Protein AF-A0A4Y9F7P8-F1 (afdb_monomer_lite)

Organism: NCBI:txid85336

Structure (mmCIF, N/CA/C/O backbone):
data_AF-A0A4Y9F7P8-F1
#
_entry.id   AF-A0A4Y9F7P8-F1
#
loop_
_atom_site.group_PDB
_atom_site.id
_atom_site.type_symbol
_atom_site.label_atom_id
_atom_site.label_alt_id
_atom_site.label_comp_id
_atom_site.label_asym_id
_atom_site.label_entity_id
_atom_site.label_seq_id
_atom_site.pdbx_PDB_ins_code
_atom_site.Cartn_x
_atom_site.Cartn_y
_atom_site.Cartn_z
_atom_site.occupancy
_atom_site.B_iso_or_equiv
_atom_site.auth_seq_id
_atom_site.auth_comp_id
_atom_site.auth_asym_id
_atom_site.auth_atom_id
_atom_site.pdbx_PDB_model_num
ATOM 1 N N . MET A 1 1 ? 28.226 22.711 -30.109 1.00 50.91 1 MET A N 1
ATOM 2 C CA . MET A 1 1 ? 28.478 21.520 -29.258 1.00 50.91 1 MET A CA 1
ATOM 3 C C . MET A 1 1 ? 27.841 21.643 -27.874 1.00 50.91 1 MET A C 1
ATOM 5 O O . MET A 1 1 ? 27.163 20.710 -27.476 1.00 50.91 1 MET A O 1
ATOM 9 N N . VAL A 1 2 ? 27.971 22.780 -27.175 1.00 50.00 2 VAL A N 1
ATOM 10 C CA . VAL A 1 2 ? 27.348 23.007 -25.847 1.00 50.00 2 VAL A CA 1
ATOM 11 C C . VAL A 1 2 ? 25.811 22.932 -25.875 1.00 50.00 2 VAL A C 1
ATOM 13 O O . VAL A 1 2 ? 25.211 22.371 -24.970 1.00 50.00 2 VAL A O 1
ATOM 16 N N . GLU A 1 3 ? 25.177 23.415 -26.944 1.00 59.25 3 GLU A N 1
ATOM 17 C CA . GLU A 1 3 ? 23.711 23.445 -27.095 1.00 59.25 3 GLU A CA 1
ATOM 18 C C . GLU A 1 3 ? 23.083 22.045 -27.253 1.00 59.25 3 GLU A C 1
ATOM 20 O O . GLU A 1 3 ? 22.040 21.756 -26.675 1.00 59.25 3 GLU A O 1
ATOM 25 N N . VAL A 1 4 ? 23.774 21.143 -27.961 1.00 56.34 4 VAL A N 1
ATOM 26 C CA . VAL A 1 4 ? 23.372 19.733 -28.130 1.00 56.34 4 VAL A CA 1
ATOM 27 C C . VAL A 1 4 ? 23.594 18.940 -26.840 1.00 56.34 4 VAL A C 1
ATOM 29 O O . VAL A 1 4 ? 22.798 18.076 -26.492 1.00 56.34 4 VAL A O 1
ATOM 32 N N . ALA A 1 5 ? 24.657 19.250 -26.092 1.00 55.81 5 ALA A N 1
ATOM 33 C CA . ALA A 1 5 ? 24.854 18.668 -24.769 1.00 55.81 5 ALA A CA 1
ATOM 34 C C . ALA A 1 5 ? 23.748 19.130 -23.804 1.00 55.81 5 ALA A C 1
ATOM 36 O O . ALA A 1 5 ? 23.150 18.305 -23.121 1.00 55.81 5 ALA A O 1
ATOM 37 N N . LEU A 1 6 ? 23.401 20.422 -23.792 1.00 60.22 6 LEU A N 1
ATOM 38 C CA . LEU A 1 6 ? 22.315 20.918 -22.946 1.00 60.22 6 LEU A CA 1
ATOM 39 C C . LEU A 1 6 ? 20.965 20.284 -23.307 1.00 60.22 6 LEU A C 1
ATOM 41 O O . LEU A 1 6 ? 20.239 19.898 -22.402 1.00 60.22 6 LEU A O 1
ATOM 45 N N . SER A 1 7 ? 20.630 20.114 -24.588 1.00 56.91 7 SER A N 1
ATOM 46 C CA . SER A 1 7 ? 19.336 19.536 -24.984 1.00 56.91 7 SER A CA 1
ATOM 47 C C . SER A 1 7 ? 19.180 18.054 -24.624 1.00 56.91 7 SER A C 1
ATOM 49 O O . SER A 1 7 ? 18.067 17.612 -24.347 1.00 56.91 7 SER A O 1
ATOM 51 N N . VAL A 1 8 ? 20.280 17.295 -24.569 1.00 63.22 8 VAL A N 1
ATOM 52 C CA . VAL A 1 8 ? 20.277 15.876 -24.170 1.00 63.22 8 VAL A CA 1
ATOM 53 C C . VAL A 1 8 ? 20.325 15.710 -22.649 1.00 63.22 8 VAL A C 1
ATOM 55 O O . VAL A 1 8 ? 19.648 14.841 -22.101 1.00 63.22 8 VAL A O 1
ATOM 58 N N . PHE A 1 9 ? 21.100 16.544 -21.949 1.00 61.25 9 PHE A N 1
ATOM 59 C CA . PHE A 1 9 ? 21.295 16.411 -20.503 1.00 61.25 9 PHE A CA 1
ATOM 60 C C . PHE A 1 9 ? 20.252 17.155 -19.666 1.00 61.25 9 PHE A C 1
ATOM 62 O O . PHE A 1 9 ? 19.985 16.728 -18.547 1.00 61.25 9 PHE A O 1
ATOM 69 N N . LEU A 1 10 ? 19.624 18.219 -20.176 1.00 68.06 10 LEU A N 1
ATOM 70 C CA . LEU A 1 10 ? 18.607 18.983 -19.443 1.00 68.06 10 LEU A CA 1
ATOM 71 C C . LEU A 1 10 ? 17.374 18.137 -19.063 1.00 68.06 10 LEU A C 1
ATOM 73 O O . LEU A 1 10 ? 16.968 18.209 -17.904 1.00 68.06 10 LEU A O 1
ATOM 77 N N . PRO A 1 11 ? 16.809 17.282 -19.940 1.00 57.91 11 PRO A N 1
ATOM 78 C CA . PRO A 1 11 ? 15.710 16.394 -19.560 1.00 57.91 11 PRO A CA 1
ATOM 79 C C . PRO A 1 11 ? 16.123 15.372 -18.493 1.00 57.91 11 PRO A C 1
ATOM 81 O O . PRO A 1 11 ? 15.362 15.113 -17.565 1.00 57.91 11 PRO A O 1
ATOM 84 N N . LEU A 1 12 ? 17.343 14.829 -18.591 1.00 66.94 12 LEU A N 1
ATOM 85 C CA . LEU A 1 12 ? 17.893 13.877 -17.619 1.00 66.94 12 LEU A CA 1
ATOM 86 C C . LEU A 1 12 ? 18.160 14.535 -16.260 1.00 66.94 12 LEU A C 1
ATOM 88 O O . LEU A 1 12 ? 17.865 13.942 -15.227 1.00 66.94 12 LEU A O 1
ATOM 92 N N . LEU A 1 13 ? 18.669 15.769 -16.254 1.00 71.06 13 LEU A N 1
ATOM 93 C CA . LEU A 1 13 ? 18.889 16.562 -15.045 1.00 71.06 13 LEU A CA 1
ATOM 94 C C . LEU A 1 13 ? 17.568 16.943 -14.378 1.00 71.06 13 LEU A C 1
ATOM 96 O O . LEU A 1 13 ? 17.449 16.777 -13.170 1.00 71.06 13 LEU A O 1
ATOM 100 N N . LEU A 1 14 ? 16.568 17.383 -15.147 1.00 64.19 14 LEU A N 1
ATOM 101 C CA . LEU A 1 14 ? 15.233 17.699 -14.628 1.00 64.19 14 LEU A CA 1
ATOM 102 C C . LEU A 1 14 ? 14.527 16.455 -14.075 1.00 64.19 14 LEU A C 1
ATOM 104 O O . LEU A 1 14 ? 13.910 16.523 -13.015 1.00 64.19 14 LEU A O 1
ATOM 108 N N . PHE A 1 15 ? 14.662 15.307 -14.743 1.00 71.50 15 PHE A N 1
ATOM 109 C CA . PHE A 1 15 ? 14.155 14.027 -14.245 1.00 71.50 15 PHE A CA 1
ATOM 110 C C . PHE A 1 15 ? 14.856 13.601 -12.944 1.00 71.50 15 PHE A C 1
ATOM 112 O O . PHE A 1 15 ? 14.194 13.231 -11.975 1.00 71.50 15 PHE A O 1
ATOM 119 N N . TRP A 1 16 ? 16.186 13.715 -12.887 1.00 65.75 16 TRP A N 1
ATOM 120 C CA . TRP A 1 16 ? 16.988 13.404 -11.700 1.00 65.75 16 TRP A CA 1
ATOM 121 C C . TRP A 1 16 ? 16.668 14.321 -10.509 1.00 65.75 16 TRP A C 1
ATOM 123 O O . TRP A 1 16 ? 16.637 13.877 -9.358 1.00 65.75 16 TRP A O 1
ATOM 133 N N . GLU A 1 17 ? 16.405 15.603 -10.763 1.00 71.31 17 GLU A N 1
ATOM 134 C CA . GLU A 1 17 ? 16.020 16.569 -9.731 1.00 71.31 17 GLU A CA 1
ATOM 135 C C . GLU A 1 17 ? 14.592 16.313 -9.230 1.00 71.31 17 GLU A C 1
ATOM 137 O O . GLU A 1 17 ? 14.369 16.240 -8.019 1.00 71.31 17 GLU A O 1
ATOM 142 N N . ALA A 1 18 ? 13.651 16.040 -10.141 1.00 64.88 18 ALA A N 1
ATOM 143 C CA . ALA A 1 18 ? 12.280 15.663 -9.807 1.00 64.88 18 ALA A CA 1
ATOM 144 C C . ALA A 1 18 ? 12.222 14.377 -8.963 1.00 64.88 18 ALA A C 1
ATOM 146 O O . ALA A 1 18 ? 11.499 14.313 -7.964 1.00 64.88 18 ALA A O 1
ATOM 147 N N . GLN A 1 19 ? 13.035 13.371 -9.305 1.00 66.69 19 GLN A N 1
ATOM 148 C CA . GLN A 1 19 ? 13.131 12.130 -8.539 1.00 66.69 19 GLN A CA 1
ATOM 149 C C . GLN A 1 19 ? 13.731 12.372 -7.145 1.00 66.69 19 GLN A C 1
ATOM 151 O O . GLN A 1 19 ? 13.227 11.839 -6.158 1.00 66.69 19 GLN A O 1
ATOM 156 N N . ASN A 1 20 ? 14.753 13.225 -7.020 1.00 64.44 20 ASN A N 1
ATOM 157 C CA . ASN A 1 20 ? 15.342 13.567 -5.723 1.00 64.44 20 ASN A CA 1
ATOM 158 C C . ASN A 1 20 ? 14.390 14.357 -4.815 1.00 64.44 20 ASN A C 1
ATOM 160 O O . ASN A 1 20 ? 14.359 14.104 -3.609 1.00 64.44 20 ASN A O 1
ATOM 164 N N . ILE A 1 21 ? 13.603 15.286 -5.363 1.00 67.19 21 ILE A N 1
ATOM 165 C CA . ILE A 1 21 ? 12.596 16.046 -4.607 1.00 67.19 21 ILE A CA 1
ATOM 166 C C . ILE A 1 21 ? 11.471 15.116 -4.135 1.00 67.19 21 ILE A C 1
ATOM 168 O O . ILE A 1 21 ? 11.095 15.164 -2.963 1.00 67.19 21 ILE A O 1
ATOM 172 N N . SER A 1 22 ? 11.000 14.208 -4.996 1.00 62.53 22 SER A N 1
ATOM 173 C CA . SER A 1 22 ? 10.002 13.192 -4.638 1.00 62.53 22 SER A CA 1
ATOM 174 C C . SER A 1 22 ? 10.517 12.241 -3.548 1.00 62.53 22 SER A C 1
ATOM 176 O O . SER A 1 22 ? 9.868 12.067 -2.518 1.00 62.53 22 SER A O 1
ATOM 178 N N . LEU A 1 23 ? 11.737 11.712 -3.692 1.00 52.25 23 LEU A N 1
ATOM 179 C CA . LEU A 1 23 ? 12.356 10.827 -2.698 1.00 52.25 23 LEU A CA 1
ATOM 180 C C . LEU A 1 23 ? 12.596 11.529 -1.355 1.00 52.25 23 LEU A C 1
ATOM 182 O O . LEU A 1 23 ? 12.423 10.915 -0.302 1.00 52.25 23 LEU A O 1
ATOM 186 N N . ARG A 1 24 ? 12.978 12.813 -1.361 1.00 56.50 24 ARG A N 1
ATOM 187 C CA . ARG A 1 24 ? 13.112 13.620 -0.137 1.00 56.50 24 ARG A CA 1
ATOM 188 C C . ARG A 1 24 ? 11.756 13.883 0.514 1.00 56.50 24 ARG A C 1
ATOM 190 O O . ARG A 1 24 ? 11.653 13.739 1.728 1.00 56.50 24 ARG A O 1
ATOM 197 N N . GLY A 1 25 ? 10.722 14.184 -0.273 1.00 56.69 25 GLY A N 1
ATOM 198 C CA . GLY A 1 25 ? 9.349 14.356 0.210 1.00 56.69 25 GLY A CA 1
ATOM 199 C C . GLY A 1 25 ? 8.785 13.083 0.846 1.00 56.69 25 GLY A C 1
ATOM 200 O O . GLY A 1 25 ? 8.232 13.138 1.943 1.00 56.69 25 GLY A O 1
ATOM 201 N N . ILE A 1 26 ? 9.015 11.924 0.222 1.00 55.69 26 ILE A N 1
ATOM 202 C CA . ILE A 1 26 ? 8.622 10.610 0.753 1.00 55.69 26 ILE A CA 1
ATOM 203 C C . ILE A 1 26 ? 9.386 10.296 2.049 1.00 55.69 26 ILE A C 1
ATOM 205 O O . ILE A 1 26 ? 8.772 9.916 3.045 1.00 55.69 26 ILE A O 1
ATOM 209 N N . LYS A 1 27 ? 10.706 10.530 2.094 1.00 55.69 27 LYS A N 1
ATOM 210 C CA . LYS A 1 27 ? 11.521 10.317 3.307 1.00 55.69 27 LYS A CA 1
ATOM 211 C C . LYS A 1 27 ? 11.129 11.250 4.457 1.00 55.69 27 LYS A C 1
ATOM 213 O O . LYS A 1 27 ? 11.149 10.839 5.615 1.00 55.69 27 LYS A O 1
ATOM 218 N N . GLN A 1 28 ? 10.764 12.497 4.162 1.00 51.88 28 GLN A N 1
ATOM 219 C CA . GLN A 1 28 ? 10.287 13.458 5.160 1.00 51.88 28 GLN A CA 1
ATOM 220 C C . GLN A 1 28 ? 8.904 13.066 5.698 1.00 51.88 28 GLN A C 1
ATOM 222 O O . GLN A 1 28 ? 8.678 13.129 6.906 1.00 51.88 28 GLN A O 1
ATOM 227 N N . ALA A 1 29 ? 8.011 12.594 4.822 1.00 48.75 29 ALA A N 1
ATOM 228 C CA . ALA A 1 29 ? 6.704 12.065 5.203 1.00 48.75 29 ALA A CA 1
ATOM 229 C C . ALA A 1 29 ? 6.816 10.801 6.077 1.00 48.75 29 ALA A C 1
ATOM 231 O O . ALA A 1 29 ? 6.029 10.629 7.003 1.00 48.75 29 ALA A O 1
ATOM 232 N N . GLN A 1 30 ? 7.825 9.956 5.840 1.00 54.03 30 GLN A N 1
ATOM 233 C CA . GLN A 1 30 ? 8.117 8.781 6.671 1.00 54.03 30 GLN A CA 1
ATOM 234 C C . GLN A 1 30 ? 8.730 9.144 8.038 1.00 54.03 30 GLN A C 1
ATOM 236 O O . GLN A 1 30 ? 8.472 8.460 9.022 1.00 54.03 30 GLN A O 1
ATOM 241 N N . ARG A 1 31 ? 9.510 10.232 8.133 1.00 49.62 31 ARG A N 1
ATOM 242 C CA . ARG A 1 31 ? 10.220 10.639 9.365 1.00 49.62 31 ARG A CA 1
ATOM 243 C C . ARG A 1 31 ? 9.411 11.496 10.340 1.00 49.62 31 ARG A C 1
ATOM 245 O O . ARG A 1 31 ? 9.881 11.729 11.450 1.00 49.62 31 ARG A O 1
ATOM 252 N N . CYS A 1 32 ? 8.221 11.976 9.975 1.00 42.41 32 CYS A N 1
ATOM 253 C CA . CYS A 1 32 ? 7.408 12.835 10.849 1.00 42.41 32 CYS A CA 1
ATOM 254 C C . CYS A 1 32 ? 6.002 12.269 11.130 1.00 42.41 32 CYS A C 1
ATOM 256 O O . CYS A 1 32 ? 5.012 12.751 10.578 1.00 42.41 32 CYS A O 1
ATOM 258 N N . PRO A 1 33 ? 5.870 11.320 12.078 1.00 49.31 33 PRO A N 1
ATOM 259 C CA . PRO A 1 33 ? 4.578 10.798 12.524 1.00 49.31 33 PRO A CA 1
ATOM 260 C C . PRO A 1 33 ? 3.717 11.786 13.332 1.00 49.31 33 PRO A C 1
ATOM 262 O O . PRO A 1 33 ? 2.564 11.481 13.608 1.00 49.31 33 PRO A O 1
ATOM 265 N N . ARG A 1 34 ? 4.230 12.945 13.768 1.00 46.78 34 ARG A N 1
ATOM 266 C CA . ARG A 1 34 ? 3.476 13.857 14.660 1.00 46.78 34 ARG A CA 1
ATOM 267 C C . ARG A 1 34 ? 2.539 14.835 13.948 1.00 46.78 34 ARG A C 1
ATOM 269 O O . ARG A 1 34 ? 1.737 15.469 14.620 1.00 46.78 34 ARG A O 1
ATOM 276 N N . VAL A 1 35 ? 2.626 14.965 12.622 1.00 46.69 35 VAL A N 1
ATOM 277 C CA . VAL A 1 35 ? 1.888 15.996 11.855 1.00 46.69 35 VAL A CA 1
ATOM 278 C C . VAL A 1 35 ? 0.934 15.402 10.807 1.00 46.69 35 VAL A C 1
ATOM 280 O O . VAL A 1 35 ? 0.251 16.131 10.098 1.00 46.69 35 VAL A O 1
ATOM 283 N N . SER A 1 36 ? 0.869 14.071 10.713 1.00 36.94 36 SER A N 1
ATOM 284 C CA . SER A 1 36 ? 0.009 13.330 9.784 1.00 36.94 36 SER A CA 1
ATOM 285 C C . SER A 1 36 ? -1.124 12.673 10.571 1.00 36.94 36 SER A C 1
ATOM 287 O O . SER A 1 36 ? -0.886 11.734 11.336 1.00 36.94 36 SER A O 1
ATOM 289 N N . THR A 1 37 ? -2.341 13.186 10.388 1.00 49.72 37 THR A N 1
ATOM 290 C CA . THR A 1 37 ? -3.591 12.579 10.858 1.00 49.72 37 THR A CA 1
ATOM 291 C C . THR A 1 37 ? -3.746 11.163 10.287 1.00 49.72 37 THR A C 1
ATOM 293 O O . THR A 1 37 ? -3.334 10.889 9.159 1.00 49.72 37 THR A O 1
ATOM 296 N N . THR A 1 38 ? -4.343 10.253 11.062 1.00 43.94 38 THR A N 1
ATOM 297 C CA . THR A 1 38 ? -4.473 8.801 10.805 1.00 43.94 38 THR A CA 1
ATOM 298 C C . THR A 1 38 ? -4.947 8.443 9.386 1.00 43.94 38 THR A C 1
ATOM 300 O O . THR A 1 38 ? -4.518 7.440 8.822 1.00 43.94 38 THR A O 1
ATOM 303 N N . GLN A 1 39 ? -5.756 9.302 8.758 1.00 43.75 39 GLN A N 1
ATOM 304 C CA . GLN A 1 39 ? -6.270 9.126 7.394 1.00 43.75 39 GLN A CA 1
ATOM 305 C C . GLN A 1 39 ? -5.224 9.339 6.278 1.00 43.75 39 GLN A C 1
ATOM 307 O O . GLN A 1 39 ? -5.330 8.721 5.220 1.00 43.75 39 GLN A O 1
ATOM 312 N N . SER A 1 40 ? -4.192 10.173 6.478 1.00 41.53 40 SER A N 1
ATOM 313 C CA . SER A 1 40 ? -3.259 10.541 5.393 1.00 41.53 40 SER A CA 1
ATOM 314 C C . SER A 1 40 ? -2.228 9.450 5.065 1.00 41.53 40 SER A C 1
ATOM 316 O O . SER A 1 40 ? -1.533 9.540 4.052 1.00 41.53 40 SER A O 1
ATOM 318 N N . ARG A 1 41 ? -2.104 8.424 5.916 1.00 51.00 41 ARG A N 1
ATOM 319 C CA . ARG A 1 41 ? -1.080 7.367 5.794 1.00 51.00 41 ARG A CA 1
ATOM 320 C C . ARG A 1 41 ? -1.531 6.198 4.941 1.00 51.00 41 ARG A C 1
ATOM 322 O O . ARG A 1 41 ? -0.729 5.650 4.192 1.00 51.00 41 ARG A O 1
ATOM 329 N N . VAL A 1 42 ? -2.815 5.869 5.030 1.00 51.38 42 VAL A N 1
ATOM 330 C CA . VAL A 1 42 ? -3.415 4.749 4.301 1.00 51.38 42 VAL A CA 1
ATOM 331 C C . VAL A 1 42 ? -3.600 5.101 2.820 1.00 51.38 42 VAL A C 1
ATOM 333 O O . VAL A 1 42 ? -3.405 4.250 1.961 1.00 51.38 42 VAL A O 1
ATOM 336 N N . LEU A 1 43 ? -3.857 6.374 2.492 1.00 49.97 43 LEU A N 1
ATOM 337 C CA . LEU A 1 43 ? -4.077 6.800 1.104 1.00 49.97 43 LEU A CA 1
ATOM 338 C C . LEU A 1 43 ? -2.800 7.123 0.308 1.00 49.97 43 LEU A C 1
ATOM 340 O O . LEU A 1 43 ? -2.814 7.040 -0.916 1.00 49.97 43 LEU A O 1
ATOM 344 N N . SER A 1 44 ? -1.693 7.503 0.954 1.00 51.09 44 SER A N 1
ATOM 345 C CA . SER A 1 44 ? -0.511 8.014 0.232 1.00 51.09 44 SER A CA 1
ATOM 346 C C . SER A 1 44 ? 0.241 6.924 -0.546 1.00 51.09 44 SER A C 1
ATOM 348 O O . SER A 1 44 ? 0.712 7.165 -1.658 1.00 51.09 44 SER A O 1
ATOM 350 N N . ARG A 1 45 ? 0.317 5.699 -0.004 1.00 52.34 45 ARG A N 1
ATOM 351 C CA . ARG A 1 45 ? 1.032 4.581 -0.648 1.00 52.34 45 ARG A CA 1
ATOM 352 C C . ARG A 1 45 ? 0.394 4.159 -1.989 1.00 52.34 45 ARG A C 1
ATOM 354 O O . ARG A 1 45 ? 1.124 4.133 -2.980 1.00 52.34 45 ARG A O 1
ATOM 361 N N . PRO A 1 46 ? -0.929 3.911 -2.082 1.00 56.91 46 PRO A N 1
ATOM 362 C CA . PRO A 1 46 ? -1.567 3.566 -3.357 1.00 56.91 46 PRO A CA 1
ATOM 363 C C . PRO A 1 46 ? -1.557 4.712 -4.379 1.00 56.91 46 PRO A C 1
ATOM 365 O O . PRO A 1 46 ? -1.393 4.474 -5.574 1.00 56.91 46 PRO A O 1
ATOM 368 N N . VAL A 1 47 ? -1.681 5.965 -3.924 1.00 62.88 47 VAL A N 1
ATOM 369 C CA . VAL A 1 47 ? -1.743 7.150 -4.799 1.00 62.88 47 VAL A CA 1
ATOM 370 C C . VAL A 1 47 ? -0.467 7.329 -5.623 1.00 62.88 47 VAL A C 1
ATOM 372 O O . VAL A 1 47 ? -0.551 7.619 -6.819 1.00 62.88 47 VAL A O 1
ATOM 375 N N . TRP A 1 48 ? 0.715 7.122 -5.035 1.00 57.00 48 TRP A N 1
ATOM 376 C CA . TRP A 1 48 ? 1.977 7.221 -5.778 1.00 57.00 48 TRP A CA 1
ATOM 377 C C . TRP A 1 48 ? 2.153 6.096 -6.804 1.00 57.00 48 TRP A C 1
ATOM 379 O O . TRP A 1 48 ? 2.614 6.361 -7.917 1.00 57.00 48 TRP A O 1
ATOM 389 N N . GLY A 1 49 ? 1.725 4.873 -6.470 1.00 56.00 49 GLY A N 1
ATOM 390 C CA . GLY A 1 49 ? 1.709 3.748 -7.410 1.00 56.00 49 GLY A CA 1
ATOM 391 C C . GLY A 1 49 ? 0.793 4.015 -8.606 1.00 56.00 49 GLY A C 1
ATOM 392 O O . GLY A 1 49 ? 1.217 3.889 -9.756 1.00 56.00 49 GLY A O 1
ATOM 393 N N . LEU A 1 50 ? -0.426 4.493 -8.342 1.00 67.19 50 LEU A N 1
ATOM 394 C CA . LEU A 1 50 ? -1.388 4.862 -9.380 1.00 67.19 50 LEU A CA 1
ATOM 395 C C . LEU A 1 50 ? -0.872 6.017 -10.250 1.00 67.19 50 LEU A C 1
ATOM 397 O O . LEU A 1 50 ? -0.999 5.978 -11.470 1.00 67.19 50 LEU A O 1
ATOM 401 N N . THR A 1 51 ? -0.232 7.016 -9.641 1.00 70.06 51 THR A N 1
ATOM 402 C CA . THR A 1 51 ? 0.341 8.165 -10.356 1.00 70.06 51 THR A CA 1
ATOM 403 C C . THR A 1 51 ? 1.437 7.727 -11.327 1.00 70.06 51 THR A C 1
ATOM 405 O O . THR A 1 51 ? 1.410 8.121 -12.492 1.00 70.06 51 THR A O 1
ATOM 408 N N . SER A 1 52 ? 2.373 6.875 -10.888 1.00 62.25 52 SER A N 1
ATOM 409 C CA . SER A 1 52 ? 3.435 6.354 -11.759 1.00 62.25 52 SER A CA 1
ATOM 410 C C . SER A 1 52 ? 2.876 5.489 -12.891 1.00 62.25 52 SER A C 1
ATOM 412 O O . SER A 1 52 ? 3.308 5.627 -14.036 1.00 62.25 52 SER A O 1
ATOM 414 N N . TYR A 1 53 ? 1.875 4.656 -12.596 1.00 65.81 53 TYR A N 1
ATOM 415 C CA . TYR A 1 53 ? 1.208 3.834 -13.601 1.00 65.81 53 TYR A CA 1
ATOM 416 C C . TYR A 1 53 ? 0.510 4.687 -14.666 1.00 65.81 53 TYR A C 1
ATOM 418 O O . TYR A 1 53 ? 0.723 4.480 -15.860 1.00 65.81 53 TYR A O 1
ATOM 426 N N . VAL A 1 54 ? -0.259 5.694 -14.242 1.00 73.31 54 VAL A N 1
ATOM 427 C CA . VAL A 1 54 ? -0.962 6.613 -15.145 1.00 73.31 54 VAL A CA 1
ATOM 428 C C . VAL A 1 54 ? 0.027 7.404 -15.995 1.00 73.31 54 VAL A C 1
ATOM 430 O O . VAL A 1 54 ? -0.146 7.461 -17.207 1.00 73.31 54 VAL A O 1
ATOM 433 N N . LEU A 1 55 ? 1.091 7.960 -15.406 1.00 69.44 55 LEU A N 1
ATOM 434 C CA . LEU A 1 55 ? 2.124 8.696 -16.145 1.00 69.44 55 LEU A CA 1
ATOM 435 C C . LEU A 1 55 ? 2.826 7.825 -17.191 1.00 69.44 55 LEU A C 1
ATOM 437 O O . LEU A 1 55 ? 3.004 8.262 -18.327 1.00 69.44 55 LEU A O 1
ATOM 441 N N . ASN A 1 56 ? 3.182 6.588 -16.840 1.00 64.38 56 ASN A N 1
ATOM 442 C CA . ASN A 1 56 ? 3.817 5.662 -17.775 1.00 64.38 56 ASN A CA 1
ATOM 443 C C . ASN A 1 56 ? 2.860 5.247 -18.897 1.00 64.38 56 ASN A C 1
ATOM 445 O O . ASN A 1 56 ? 3.241 5.287 -20.067 1.00 64.38 56 ASN A O 1
ATOM 449 N N . ALA A 1 57 ? 1.609 4.915 -18.570 1.00 67.31 57 ALA A N 1
ATOM 450 C CA . ALA A 1 57 ? 0.585 4.617 -19.567 1.00 67.31 57 ALA A CA 1
ATOM 451 C C . ALA A 1 57 ? 0.366 5.809 -20.510 1.00 67.31 57 ALA A C 1
ATOM 453 O O . ALA A 1 57 ? 0.271 5.630 -21.723 1.00 67.31 57 ALA A O 1
ATOM 454 N N . PHE A 1 58 ? 0.368 7.029 -19.972 1.00 83.12 58 PHE A N 1
ATOM 455 C CA . PHE A 1 58 ? 0.229 8.252 -20.752 1.00 83.12 58 PHE A CA 1
ATOM 456 C C . PHE A 1 58 ? 1.442 8.504 -21.655 1.00 83.12 58 PHE A C 1
ATOM 458 O O . PHE A 1 58 ? 1.265 8.888 -22.806 1.00 83.12 58 PHE A O 1
ATOM 465 N N . LEU A 1 59 ? 2.666 8.234 -21.191 1.00 76.88 59 LEU A N 1
ATOM 466 C CA . LEU A 1 59 ? 3.880 8.350 -22.005 1.00 76.88 59 LEU A CA 1
ATOM 467 C C . LEU A 1 59 ? 3.864 7.366 -23.180 1.00 76.88 59 LEU A C 1
ATOM 469 O O . LEU A 1 59 ? 4.119 7.764 -24.317 1.00 76.88 59 LEU A O 1
ATOM 473 N N . PHE A 1 60 ? 3.503 6.105 -22.932 1.00 75.75 60 PHE A N 1
ATOM 474 C CA . PHE A 1 60 ? 3.349 5.106 -23.993 1.00 75.75 60 PHE A CA 1
ATOM 475 C C . PHE A 1 60 ? 2.226 5.466 -24.968 1.00 75.75 60 PHE A C 1
ATOM 477 O O . PHE A 1 60 ? 2.409 5.334 -26.178 1.00 75.75 60 PHE A O 1
ATOM 484 N N . LEU A 1 61 ? 1.096 5.966 -24.463 1.00 83.62 61 LEU A N 1
ATOM 485 C CA . LEU A 1 61 ? -0.016 6.430 -25.287 1.00 83.62 61 LEU A CA 1
ATOM 486 C C . LEU A 1 61 ? 0.408 7.611 -26.170 1.00 83.62 61 LEU A C 1
ATOM 488 O O . LEU A 1 61 ? 0.175 7.582 -27.373 1.00 83.62 61 LEU A O 1
ATOM 492 N N . LEU A 1 62 ? 1.067 8.625 -25.600 1.00 81.69 62 LEU A N 1
ATOM 493 C CA . LEU A 1 62 ? 1.528 9.808 -26.328 1.00 81.69 62 LEU A CA 1
ATOM 494 C C . LEU A 1 62 ? 2.533 9.436 -27.420 1.00 81.69 62 LEU A C 1
ATOM 496 O O . LEU A 1 62 ? 2.349 9.833 -28.568 1.00 81.69 62 LEU A O 1
ATOM 500 N N . VAL A 1 63 ? 3.554 8.634 -27.100 1.00 78.50 63 VAL A N 1
ATOM 501 C CA . VAL A 1 63 ? 4.546 8.170 -28.086 1.00 78.50 63 VAL A CA 1
ATOM 502 C C . VAL A 1 63 ? 3.879 7.313 -29.162 1.00 78.50 63 VAL A C 1
ATOM 504 O O . VAL A 1 63 ? 4.105 7.527 -30.354 1.00 78.50 63 VAL A O 1
ATOM 507 N N . GLY A 1 64 ? 3.016 6.381 -28.757 1.00 77.81 64 GLY A N 1
ATOM 508 C CA . GLY A 1 64 ? 2.299 5.491 -29.665 1.00 77.81 64 GLY A CA 1
ATOM 509 C C . GLY A 1 64 ? 1.332 6.219 -30.598 1.00 77.81 64 GLY A C 1
ATOM 510 O O . GLY A 1 64 ? 1.156 5.793 -31.734 1.00 77.81 64 GLY A O 1
ATOM 511 N N . LEU A 1 65 ? 0.739 7.331 -30.159 1.00 84.12 65 LEU A N 1
ATOM 512 C CA . LEU A 1 65 ? -0.216 8.112 -30.947 1.00 84.12 65 LEU A CA 1
ATOM 513 C C . LEU A 1 65 ? 0.480 9.126 -31.870 1.00 84.12 65 LEU A C 1
ATOM 515 O O . LEU A 1 65 ? -0.009 9.384 -32.971 1.00 84.12 65 LEU A O 1
ATOM 519 N N . HIS A 1 66 ? 1.652 9.638 -31.477 1.00 83.56 66 HIS A N 1
ATOM 520 C CA . HIS A 1 66 ? 2.475 10.514 -32.319 1.00 83.56 66 HIS A CA 1
ATOM 521 C C . HIS A 1 66 ? 3.211 9.754 -33.429 1.00 83.56 66 HIS A C 1
ATOM 523 O O . HIS A 1 66 ? 3.408 10.283 -34.526 1.00 83.56 66 HIS A O 1
ATOM 529 N N . LEU A 1 67 ? 3.578 8.495 -33.183 1.00 78.31 67 LEU A N 1
ATOM 530 C CA . LEU A 1 67 ? 4.347 7.686 -34.127 1.00 78.31 67 LEU A CA 1
ATOM 531 C C . LEU A 1 67 ? 3.645 7.524 -35.496 1.00 78.31 67 LEU A C 1
ATOM 533 O O . LEU A 1 67 ? 4.279 7.809 -36.513 1.00 78.31 67 LEU A O 1
ATOM 537 N N . PRO A 1 68 ? 2.337 7.211 -35.588 1.00 74.25 68 PRO A N 1
ATOM 538 C CA . PRO A 1 68 ? 1.610 7.200 -36.854 1.00 74.25 68 PRO A CA 1
ATOM 539 C C . PRO A 1 68 ? 1.543 8.562 -37.545 1.00 74.25 68 PRO A C 1
ATOM 541 O O . PRO A 1 68 ? 1.573 8.604 -38.770 1.00 74.25 68 PRO A O 1
ATOM 544 N N . THR A 1 69 ? 1.443 9.677 -36.812 1.00 77.81 69 THR A N 1
ATOM 545 C CA . THR A 1 69 ? 1.417 11.017 -37.426 1.00 77.81 69 THR A CA 1
ATOM 546 C C . THR A 1 69 ? 2.775 11.414 -37.987 1.00 77.81 69 THR A C 1
ATOM 548 O O . THR A 1 69 ? 2.835 11.957 -39.086 1.00 77.81 69 THR A O 1
ATOM 551 N N . THR A 1 70 ? 3.864 11.064 -37.299 1.00 75.75 70 THR A N 1
ATOM 552 C CA . THR A 1 70 ? 5.222 11.230 -37.822 1.00 75.75 70 THR A CA 1
ATOM 553 C C . THR A 1 70 ? 5.424 10.358 -39.058 1.00 75.75 70 THR A C 1
ATOM 555 O O . THR A 1 70 ? 5.903 10.848 -40.072 1.00 75.75 70 THR A O 1
ATOM 558 N N . VAL A 1 71 ? 4.981 9.098 -39.024 1.00 72.75 71 VAL A N 1
ATOM 559 C CA . VAL A 1 71 ? 5.098 8.169 -40.160 1.00 72.75 71 VAL A CA 1
ATOM 560 C C . VAL A 1 71 ? 4.241 8.595 -41.357 1.00 72.75 71 VAL A C 1
ATOM 562 O O . VAL A 1 71 ? 4.701 8.496 -42.487 1.00 72.75 71 VAL A O 1
ATOM 565 N N . ARG A 1 72 ? 3.021 9.104 -41.141 1.00 74.31 72 ARG A N 1
ATOM 566 C CA . ARG A 1 72 ? 2.140 9.588 -42.223 1.00 74.31 72 ARG A CA 1
ATOM 567 C C . ARG A 1 72 ? 2.545 10.959 -42.768 1.00 74.31 72 ARG A C 1
ATOM 569 O O . ARG A 1 72 ? 2.241 11.252 -43.918 1.00 74.31 72 ARG A O 1
ATOM 576 N N . GLY A 1 73 ? 3.183 11.799 -41.950 1.00 71.94 73 GLY A N 1
ATOM 577 C CA . GLY A 1 73 ? 3.709 13.107 -42.354 1.00 71.94 73 GLY A CA 1
ATOM 578 C C . GLY A 1 73 ? 5.028 13.020 -43.124 1.00 71.94 73 GLY A C 1
ATOM 579 O O . GLY A 1 73 ? 5.433 13.988 -43.765 1.00 71.94 73 GLY A O 1
ATOM 580 N N . LEU A 1 74 ? 5.688 11.861 -43.090 1.00 66.81 74 LEU A N 1
ATOM 581 C CA . LEU A 1 74 ? 6.815 11.557 -43.956 1.00 66.81 74 LEU A CA 1
ATOM 582 C C . LEU A 1 74 ? 6.278 11.215 -45.348 1.00 66.81 74 LEU A C 1
ATOM 584 O O . LEU A 1 74 ? 5.692 10.156 -45.567 1.00 66.81 74 LEU A O 1
ATOM 588 N N . SER A 1 75 ? 6.497 12.109 -46.309 1.00 75.19 75 SER A N 1
ATOM 589 C CA . SER A 1 75 ? 6.292 11.797 -47.723 1.00 75.19 75 SER A CA 1
ATOM 590 C C . SER A 1 75 ? 7.080 10.535 -48.087 1.00 75.19 75 SER A C 1
ATOM 592 O O . SER A 1 75 ? 8.190 10.339 -47.586 1.00 75.19 75 SER A O 1
ATOM 594 N N . SER A 1 76 ? 6.561 9.703 -49.000 1.00 70.69 76 SER A N 1
ATOM 595 C CA . SER A 1 76 ? 7.302 8.526 -49.498 1.00 70.69 76 SER A CA 1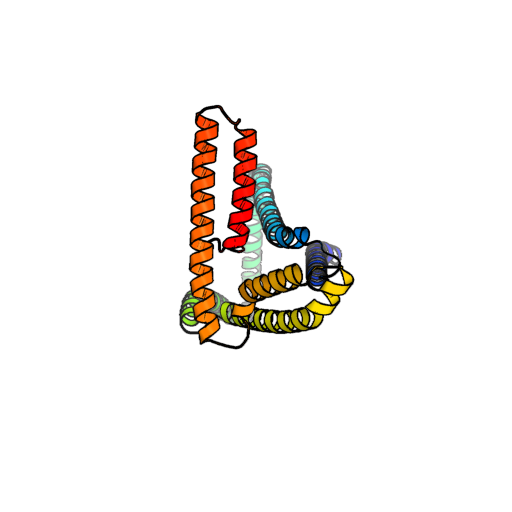
ATOM 596 C C . SER A 1 76 ? 8.687 8.908 -50.026 1.00 70.69 76 SER A C 1
ATOM 598 O O . SER A 1 76 ? 9.605 8.097 -49.968 1.00 70.69 76 SER A O 1
ATOM 600 N N . ASP A 1 77 ? 8.824 10.148 -50.496 1.00 74.75 77 ASP A N 1
ATOM 601 C CA . ASP A 1 77 ? 10.083 10.755 -50.896 1.00 74.75 77 ASP A CA 1
ATOM 602 C C . ASP A 1 77 ? 11.004 11.058 -49.702 1.00 74.75 77 ASP A C 1
ATOM 604 O O . ASP A 1 77 ? 12.168 10.702 -49.716 1.00 74.75 77 ASP A O 1
ATOM 608 N N . THR A 1 78 ? 10.515 11.625 -48.599 1.00 75.56 78 THR A N 1
ATOM 609 C CA . THR A 1 78 ? 11.338 11.857 -47.396 1.00 75.56 78 THR A CA 1
ATOM 610 C C . THR A 1 78 ? 11.756 10.550 -46.730 1.00 75.56 78 THR A C 1
ATOM 612 O O . THR A 1 78 ? 12.881 10.436 -46.253 1.00 75.56 78 THR A O 1
ATOM 615 N N . LEU A 1 79 ? 10.875 9.546 -46.720 1.00 74.75 79 LEU A N 1
ATOM 616 C CA . LEU A 1 79 ? 11.195 8.214 -46.216 1.00 74.75 79 LEU A CA 1
ATOM 617 C C . LEU A 1 79 ? 12.230 7.521 -47.111 1.00 74.75 79 LEU A C 1
ATOM 619 O O . LEU A 1 79 ? 13.190 6.953 -46.593 1.00 74.75 79 LEU A O 1
ATOM 623 N N . SER A 1 80 ? 12.073 7.598 -48.439 1.00 76.00 80 SER A N 1
ATOM 624 C CA . SER A 1 80 ? 13.047 7.044 -49.380 1.00 76.00 80 SER A CA 1
ATOM 625 C C . SER A 1 80 ? 14.376 7.787 -49.302 1.00 76.00 80 SER A C 1
ATOM 627 O O . SER A 1 80 ? 15.402 7.126 -49.286 1.00 76.00 80 SER A O 1
ATOM 629 N N . HIS A 1 81 ? 14.386 9.114 -49.144 1.00 79.50 81 HIS A N 1
ATOM 630 C CA . HIS A 1 81 ? 15.593 9.910 -48.925 1.00 79.50 81 HIS A CA 1
ATOM 631 C C . HIS A 1 81 ? 16.240 9.615 -47.574 1.00 79.50 81 HIS A C 1
ATOM 633 O O . HIS A 1 81 ? 17.458 9.548 -47.515 1.00 79.50 81 HIS A O 1
ATOM 639 N N . ALA A 1 82 ? 15.483 9.403 -46.495 1.00 77.56 82 ALA A N 1
ATOM 640 C CA . ALA A 1 82 ? 16.042 9.039 -45.193 1.00 77.56 82 ALA A CA 1
ATOM 641 C C . ALA A 1 82 ? 16.653 7.632 -45.225 1.00 77.56 82 ALA A C 1
ATOM 643 O O . ALA A 1 82 ? 17.766 7.425 -44.737 1.00 77.56 82 ALA A O 1
ATOM 644 N N . LEU A 1 83 ? 15.966 6.676 -45.855 1.00 83.06 83 LEU A N 1
ATOM 645 C CA . LEU A 1 83 ? 16.461 5.316 -46.049 1.00 83.06 83 LEU A CA 1
ATOM 646 C C . LEU A 1 83 ? 17.673 5.303 -46.993 1.00 83.06 83 LEU A C 1
ATOM 648 O O . LEU A 1 83 ? 18.689 4.696 -46.676 1.00 83.06 83 LEU A O 1
ATOM 652 N N . PHE A 1 84 ? 17.597 6.021 -48.114 1.00 83.88 84 PHE A N 1
ATOM 653 C CA . PHE A 1 84 ? 18.673 6.168 -49.090 1.00 83.88 84 PHE A CA 1
ATOM 654 C C . PHE A 1 84 ? 19.865 6.894 -48.482 1.00 83.88 84 PHE A C 1
ATOM 656 O O . PHE A 1 84 ? 20.975 6.416 -48.630 1.00 83.88 84 PHE A O 1
ATOM 663 N N . ALA A 1 85 ? 19.663 7.975 -47.729 1.00 80.88 85 ALA A N 1
ATOM 664 C CA . ALA A 1 85 ? 20.721 8.651 -46.989 1.00 80.88 85 ALA A CA 1
ATOM 665 C C . ALA A 1 85 ? 21.348 7.713 -45.961 1.00 80.88 85 ALA A C 1
ATOM 667 O O . ALA A 1 85 ? 22.565 7.658 -45.893 1.00 80.88 85 ALA A O 1
ATOM 668 N N . THR A 1 86 ? 20.563 6.923 -45.224 1.00 83.06 86 THR A N 1
ATOM 669 C CA . THR A 1 86 ? 21.098 5.924 -44.282 1.00 83.06 86 THR A CA 1
ATOM 670 C C . THR A 1 86 ? 21.946 4.875 -45.005 1.00 83.06 86 THR A C 1
ATOM 672 O O . THR A 1 86 ? 23.063 4.582 -44.582 1.00 83.06 86 THR A O 1
ATOM 675 N N . VAL A 1 87 ? 21.457 4.352 -46.132 1.00 89.50 87 VAL A N 1
ATOM 676 C CA . VAL A 1 87 ? 22.168 3.372 -46.962 1.00 89.50 87 VAL A CA 1
ATOM 677 C C . VAL A 1 87 ? 23.410 3.984 -47.609 1.00 89.50 87 VAL A C 1
ATOM 679 O O . VAL A 1 87 ? 24.458 3.354 -47.611 1.00 89.50 87 VAL A O 1
ATOM 682 N N . VAL A 1 88 ? 23.342 5.216 -48.110 1.00 89.06 88 VAL A N 1
ATOM 683 C CA . VAL A 1 88 ? 24.469 5.947 -48.705 1.00 89.06 88 VAL A CA 1
ATOM 684 C C . VAL A 1 88 ? 25.494 6.308 -47.646 1.00 89.06 88 VAL A C 1
ATOM 686 O O . VAL A 1 88 ? 26.675 6.159 -47.917 1.00 89.06 88 VAL A O 1
ATOM 689 N N . LEU A 1 89 ? 25.094 6.722 -46.442 1.00 85.38 89 LEU A N 1
ATOM 690 C CA . LEU A 1 89 ? 26.023 6.980 -45.342 1.00 85.38 89 LEU A CA 1
ATOM 691 C C . LEU A 1 89 ? 26.730 5.682 -44.948 1.00 85.38 89 LEU A C 1
ATOM 693 O O . LEU A 1 89 ? 27.950 5.659 -44.835 1.00 85.38 89 LEU A O 1
ATOM 697 N N . TYR A 1 90 ? 25.978 4.585 -44.823 1.00 86.50 90 TYR A N 1
ATOM 698 C CA . TYR A 1 90 ? 26.521 3.254 -44.564 1.00 86.50 90 TYR A CA 1
ATOM 699 C C . TYR A 1 90 ? 27.502 2.814 -45.661 1.00 86.50 90 TYR A C 1
ATOM 701 O O . TYR A 1 90 ? 28.625 2.406 -45.364 1.00 86.50 90 TYR A O 1
ATOM 709 N N . LEU A 1 91 ? 27.118 2.952 -46.933 1.00 87.62 91 LEU A N 1
ATOM 710 C CA . LEU A 1 91 ? 27.955 2.615 -48.081 1.00 87.62 91 LEU A CA 1
ATOM 711 C C . LEU A 1 91 ? 29.149 3.555 -48.216 1.00 87.62 91 LEU A C 1
ATOM 713 O O . LEU A 1 91 ? 30.214 3.083 -48.576 1.00 87.62 91 LEU A O 1
ATOM 717 N N . ALA A 1 92 ? 29.031 4.844 -47.909 1.00 82.00 92 ALA A N 1
ATOM 718 C CA . ALA A 1 92 ? 30.129 5.806 -47.930 1.00 82.00 92 ALA A CA 1
ATOM 719 C C . ALA A 1 92 ? 31.125 5.518 -46.806 1.00 82.00 92 ALA A C 1
ATOM 721 O O . ALA A 1 92 ? 32.325 5.520 -47.052 1.00 82.00 92 ALA A O 1
ATOM 722 N N . MET A 1 93 ? 30.649 5.179 -45.603 1.00 78.62 93 MET A N 1
ATOM 723 C CA . MET A 1 93 ? 31.495 4.705 -44.504 1.00 78.62 93 MET A CA 1
ATOM 724 C C . MET A 1 93 ? 32.198 3.393 -44.873 1.00 78.62 93 MET A C 1
ATOM 726 O O . MET A 1 93 ? 33.390 3.233 -44.609 1.00 78.62 93 MET A O 1
ATOM 730 N N . MET A 1 94 ? 31.491 2.475 -45.537 1.00 79.62 94 MET A N 1
ATOM 731 C CA . MET A 1 94 ? 32.063 1.231 -46.050 1.00 79.62 94 MET A CA 1
ATOM 732 C C . MET A 1 94 ? 33.075 1.501 -47.176 1.00 79.62 94 MET A C 1
ATOM 734 O O . MET A 1 94 ? 34.167 0.958 -47.159 1.00 79.62 94 MET A O 1
ATOM 738 N N . SER A 1 95 ? 32.776 2.386 -48.121 1.00 77.56 95 SER A N 1
ATOM 739 C CA . SER A 1 95 ? 33.636 2.709 -49.267 1.00 77.56 95 SER A CA 1
ATOM 740 C C . SER A 1 95 ? 34.877 3.478 -48.835 1.00 77.56 95 SER A C 1
ATOM 742 O O . SER A 1 95 ? 35.972 3.147 -49.268 1.00 77.56 95 SER A O 1
ATOM 744 N N . ALA A 1 96 ? 34.738 4.444 -47.923 1.00 75.88 96 ALA 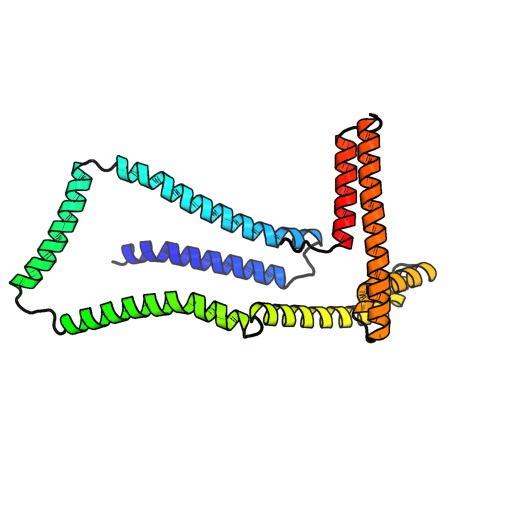A N 1
ATOM 745 C CA . ALA A 1 96 ? 35.857 5.118 -47.274 1.00 75.88 96 ALA A CA 1
ATOM 746 C C . ALA A 1 96 ? 36.769 4.092 -46.590 1.00 75.88 96 ALA A C 1
ATOM 748 O O . ALA A 1 96 ? 37.981 4.119 -46.773 1.00 75.88 96 ALA A O 1
ATOM 749 N N . ARG A 1 97 ? 36.189 3.108 -45.897 1.00 68.31 97 ARG A N 1
ATOM 750 C CA . ARG A 1 97 ? 36.933 1.983 -45.324 1.00 68.31 97 ARG A CA 1
ATOM 751 C C . ARG A 1 97 ? 37.682 1.139 -46.373 1.00 68.31 97 ARG A C 1
ATOM 753 O O . ARG A 1 97 ? 38.744 0.626 -46.048 1.00 68.31 97 ARG A O 1
ATOM 760 N N . TRP A 1 98 ? 37.159 0.970 -47.588 1.00 70.69 98 TRP A N 1
ATOM 761 C CA . TRP A 1 98 ? 37.838 0.239 -48.672 1.00 70.69 98 TRP A CA 1
ATOM 762 C C . TRP A 1 98 ? 38.893 1.090 -49.408 1.00 70.69 98 TRP A C 1
ATOM 764 O O . TRP A 1 98 ? 39.921 0.558 -49.810 1.00 70.69 98 TRP A O 1
ATOM 774 N N . ILE A 1 99 ? 38.658 2.397 -49.575 1.00 75.94 99 ILE A N 1
ATOM 775 C CA . ILE A 1 99 ? 39.521 3.332 -50.325 1.00 75.94 99 ILE A CA 1
ATOM 776 C C . ILE A 1 99 ? 40.715 3.801 -49.487 1.00 75.94 99 ILE A C 1
ATOM 778 O O . ILE A 1 99 ? 41.827 3.867 -50.001 1.00 75.94 99 ILE A O 1
ATOM 782 N N . PHE A 1 100 ? 40.508 4.107 -48.201 1.00 71.62 100 PHE A N 1
ATOM 783 C CA . PHE A 1 100 ? 41.582 4.527 -47.291 1.00 71.62 100 PHE A CA 1
ATOM 784 C C . PHE A 1 100 ? 42.427 3.351 -46.770 1.00 71.62 100 PHE A C 1
ATOM 786 O O . PHE A 1 100 ? 43.318 3.561 -45.955 1.00 71.62 100 PHE A O 1
ATOM 793 N N . GLY A 1 101 ? 42.185 2.142 -47.294 1.00 59.91 101 GLY A N 1
ATOM 794 C CA . GLY A 1 101 ? 43.167 1.064 -47.440 1.00 59.91 101 GLY A CA 1
ATOM 795 C C . GLY A 1 101 ? 43.562 0.303 -46.182 1.00 59.91 101 GLY A C 1
ATOM 796 O O . GLY A 1 101 ? 43.856 -0.884 -46.284 1.00 59.91 101 GLY A O 1
ATOM 797 N N . ASP A 1 102 ? 43.505 0.920 -45.008 1.00 63.41 102 ASP A N 1
ATOM 798 C CA . ASP A 1 102 ? 43.914 0.251 -43.785 1.00 63.41 102 ASP A CA 1
ATOM 799 C C . ASP A 1 102 ? 42.687 -0.308 -43.056 1.00 63.41 102 ASP A C 1
ATOM 801 O O . ASP A 1 102 ? 41.806 0.447 -42.618 1.00 63.41 102 ASP A O 1
ATOM 805 N N . PRO A 1 103 ? 42.585 -1.646 -42.895 1.00 65.75 103 PRO A N 1
ATOM 806 C CA . PRO A 1 103 ? 41.644 -2.224 -41.956 1.00 65.75 103 PRO A CA 1
ATOM 807 C C . PRO A 1 103 ? 41.863 -1.524 -40.621 1.00 65.75 103 PRO A C 1
ATOM 809 O O . PRO A 1 103 ? 42.987 -1.535 -40.123 1.00 65.75 103 PRO A O 1
ATOM 812 N N . PHE A 1 104 ? 40.807 -0.911 -40.062 1.00 63.09 104 PHE A N 1
ATOM 813 C CA . PHE A 1 104 ? 40.870 -0.333 -38.716 1.00 63.09 104 PHE A CA 1
ATOM 814 C C . PHE A 1 104 ? 41.653 -1.306 -37.827 1.00 63.09 104 PHE A C 1
ATOM 816 O O . PHE A 1 104 ? 41.249 -2.477 -37.752 1.00 63.09 104 PHE A O 1
ATOM 823 N N . PRO A 1 105 ? 42.809 -0.891 -37.281 1.00 68.75 105 PRO A N 1
ATOM 824 C CA . PRO A 1 105 ? 43.736 -1.826 -36.677 1.00 68.75 105 PRO A CA 1
ATOM 825 C C . PRO A 1 105 ? 42.995 -2.596 -35.589 1.00 68.75 105 PRO A C 1
ATOM 827 O O . PRO A 1 105 ? 42.198 -2.029 -34.841 1.00 68.75 105 PRO A O 1
ATOM 830 N N . TYR A 1 106 ? 43.198 -3.912 -35.554 1.00 72.62 106 TYR A N 1
ATOM 831 C CA . TYR A 1 106 ? 42.514 -4.810 -34.620 1.00 72.62 106 TYR A CA 1
ATOM 832 C C . TYR A 1 106 ? 40.991 -4.926 -34.809 1.00 72.62 106 TYR A C 1
ATOM 834 O O . TYR A 1 106 ? 40.313 -5.406 -33.909 1.00 72.62 106 TYR A O 1
ATOM 842 N N . ARG A 1 107 ? 40.412 -4.557 -35.961 1.00 70.44 107 ARG A N 1
ATOM 843 C CA . ARG A 1 107 ? 38.968 -4.730 -36.223 1.00 70.44 107 ARG A CA 1
ATOM 844 C C . ARG A 1 107 ? 38.472 -6.135 -35.927 1.00 70.44 107 ARG A C 1
ATOM 846 O O . ARG A 1 107 ? 37.428 -6.277 -35.301 1.00 70.44 107 ARG A O 1
ATOM 853 N N . ASP A 1 108 ? 39.160 -7.153 -36.429 1.00 75.25 108 ASP A N 1
ATOM 854 C CA . ASP A 1 108 ? 38.683 -8.527 -36.275 1.00 75.25 108 ASP A CA 1
ATOM 855 C C . ASP A 1 108 ? 38.733 -8.943 -34.798 1.00 75.25 108 ASP A C 1
ATOM 857 O O . ASP A 1 108 ? 37.843 -9.645 -34.330 1.00 75.25 108 ASP A O 1
ATOM 861 N N . VAL A 1 109 ? 39.673 -8.379 -34.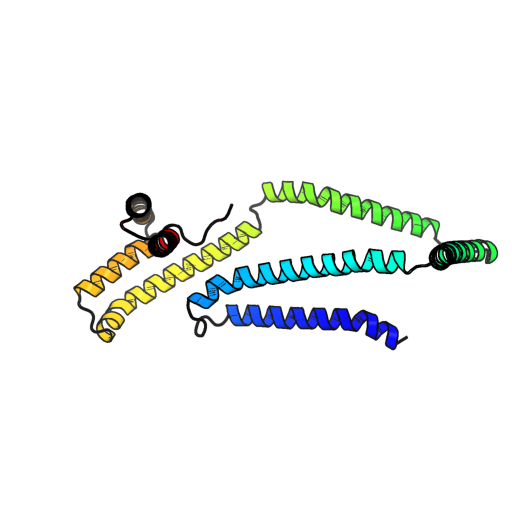030 1.00 74.94 109 VAL A N 1
ATOM 862 C CA . VAL A 1 109 ? 39.724 -8.490 -32.566 1.00 74.94 109 VAL A CA 1
ATOM 863 C C . VAL A 1 109 ? 38.556 -7.744 -31.915 1.00 74.94 109 VAL A C 1
ATOM 865 O O . VAL A 1 109 ? 37.891 -8.305 -31.055 1.00 74.94 109 VAL A O 1
ATOM 868 N N . ILE A 1 110 ? 38.248 -6.514 -32.333 1.00 76.38 110 ILE A N 1
ATOM 869 C CA . ILE A 1 110 ? 37.130 -5.724 -31.792 1.00 76.38 110 ILE A CA 1
ATOM 870 C C . ILE A 1 110 ? 35.795 -6.414 -32.069 1.00 76.38 110 ILE A C 1
ATOM 872 O O . ILE A 1 110 ? 34.994 -6.566 -31.158 1.00 76.38 110 ILE A O 1
ATOM 876 N N . LEU A 1 111 ? 35.558 -6.883 -33.296 1.00 79.75 111 LEU A N 1
ATOM 877 C CA . LEU A 1 111 ? 34.328 -7.590 -33.653 1.00 79.75 111 LEU A CA 1
ATOM 878 C C . LEU A 1 111 ? 34.199 -8.915 -32.906 1.00 79.75 111 LEU A C 1
ATOM 880 O O . LEU A 1 111 ? 33.105 -9.241 -32.445 1.00 79.75 111 LEU A O 1
ATOM 884 N N . PHE A 1 112 ? 35.300 -9.650 -32.748 1.00 83.94 112 PHE A N 1
ATOM 885 C CA . PHE A 1 112 ? 35.336 -10.865 -31.943 1.00 83.94 112 PHE A CA 1
ATOM 886 C C . PHE A 1 112 ? 34.990 -10.574 -30.474 1.00 83.94 112 PHE A C 1
ATOM 888 O O . PHE A 1 112 ? 34.114 -11.223 -29.904 1.00 83.94 112 PHE A O 1
ATOM 895 N N . VAL A 1 113 ? 35.600 -9.541 -29.887 1.00 82.12 113 VAL A N 1
ATOM 896 C CA . VAL A 1 113 ? 35.371 -9.133 -28.494 1.00 82.12 113 VAL A CA 1
ATOM 897 C C . VAL A 1 113 ? 33.951 -8.602 -28.287 1.00 82.12 113 VAL A C 1
ATOM 899 O O . VAL A 1 113 ? 33.271 -9.052 -27.372 1.00 82.12 113 VAL A O 1
ATOM 902 N N . THR A 1 114 ? 33.454 -7.694 -29.131 1.00 80.94 114 THR A N 1
ATOM 903 C CA . THR A 1 114 ? 32.103 -7.123 -29.003 1.00 80.94 114 THR A CA 1
ATOM 904 C C . THR A 1 114 ? 31.021 -8.181 -29.197 1.00 80.94 114 THR A C 1
ATOM 906 O O . THR A 1 114 ? 30.080 -8.229 -28.409 1.00 80.94 114 THR A O 1
ATOM 909 N N . SER A 1 115 ? 31.161 -9.066 -30.190 1.00 81.25 115 SER A N 1
ATOM 910 C CA . SER A 1 115 ? 30.204 -10.164 -30.396 1.00 81.25 115 SER A CA 1
ATOM 911 C C . SER A 1 115 ? 30.218 -11.132 -29.213 1.00 81.25 115 SER A C 1
ATOM 913 O O . SER A 1 115 ? 29.160 -11.548 -28.744 1.00 81.25 115 SER A O 1
ATOM 915 N N . GLY A 1 116 ? 31.407 -11.426 -28.675 1.00 88.19 116 GLY A N 1
ATOM 916 C CA . GLY A 1 116 ? 31.568 -12.196 -27.447 1.00 88.19 116 GLY A CA 1
ATOM 917 C C . GLY A 1 116 ? 30.882 -11.540 -26.249 1.00 88.19 116 GLY A C 1
ATOM 918 O O . GLY A 1 116 ? 30.144 -12.216 -25.543 1.00 88.19 116 GLY A O 1
ATOM 919 N N . ILE A 1 117 ? 31.049 -10.226 -26.053 1.00 89.38 117 ILE A N 1
ATOM 920 C CA . ILE A 1 117 ? 30.412 -9.467 -24.964 1.00 89.38 117 ILE A CA 1
ATOM 921 C C . ILE A 1 117 ? 28.889 -9.465 -25.102 1.00 89.38 117 ILE A C 1
ATOM 923 O O . ILE A 1 117 ? 28.214 -9.653 -24.100 1.00 89.38 117 ILE A O 1
ATOM 927 N N . VAL A 1 118 ? 28.340 -9.292 -26.309 1.00 85.38 118 VAL A N 1
ATOM 928 C CA . VAL A 1 118 ? 26.883 -9.292 -26.538 1.00 85.38 118 VAL A CA 1
ATOM 929 C C . VAL A 1 118 ? 26.281 -10.673 -26.285 1.00 85.38 118 VAL A C 1
ATOM 931 O O . VAL A 1 118 ? 25.273 -10.794 -25.591 1.00 85.38 118 VAL A O 1
ATOM 934 N N . ILE A 1 119 ? 26.896 -11.736 -26.809 1.00 85.75 119 ILE A N 1
ATOM 935 C CA . ILE A 1 119 ? 26.427 -13.108 -26.566 1.00 85.75 119 ILE A CA 1
ATOM 936 C C . ILE A 1 119 ? 26.557 -13.439 -25.080 1.00 85.75 119 ILE A C 1
ATOM 938 O O . ILE A 1 119 ? 25.612 -13.946 -24.483 1.00 85.75 119 ILE A O 1
ATOM 942 N N . LEU A 1 120 ? 27.687 -13.095 -24.460 1.00 82.44 120 LEU A N 1
ATOM 943 C CA . LEU A 1 120 ? 27.898 -13.287 -23.033 1.00 82.44 120 LEU A CA 1
ATOM 944 C C . LEU A 1 120 ? 26.885 -12.487 -22.213 1.00 82.44 120 LEU A C 1
ATOM 946 O O . LEU A 1 120 ? 26.338 -13.039 -21.272 1.00 82.44 120 LEU A O 1
ATOM 950 N N . SER A 1 121 ? 26.568 -11.238 -22.569 1.00 79.31 121 SER A N 1
ATOM 951 C CA . SER A 1 121 ? 25.572 -10.444 -21.845 1.00 79.31 121 SER A CA 1
ATOM 952 C C . SER A 1 121 ? 24.176 -11.032 -21.989 1.00 79.31 121 SER A C 1
ATOM 954 O O . SER A 1 121 ? 23.463 -11.105 -20.998 1.00 79.31 121 SER A O 1
ATOM 956 N N . LEU A 1 122 ? 23.799 -11.509 -23.179 1.00 81.19 122 LEU A N 1
ATOM 957 C CA . LEU A 1 122 ? 22.500 -12.147 -23.409 1.00 81.19 122 LEU A CA 1
ATOM 958 C C . LEU A 1 122 ? 22.384 -13.491 -22.683 1.00 81.19 122 LEU A C 1
ATOM 960 O O . LEU A 1 122 ? 21.340 -13.786 -22.112 1.00 81.19 122 LEU A O 1
ATOM 964 N N . VAL A 1 123 ? 23.454 -14.290 -22.657 1.00 81.38 123 VAL A N 1
ATOM 965 C CA . VAL A 1 123 ? 23.495 -15.565 -21.928 1.00 81.38 123 VAL A CA 1
ATOM 966 C C . VAL A 1 123 ? 23.513 -15.324 -20.423 1.00 81.38 123 VAL A C 1
ATOM 968 O O . VAL A 1 123 ? 22.763 -15.974 -19.707 1.00 81.38 123 VAL A O 1
ATOM 971 N N . VAL A 1 124 ? 24.311 -14.372 -19.935 1.00 78.88 124 VAL A N 1
ATOM 972 C CA . VAL A 1 124 ? 24.357 -14.000 -18.517 1.00 78.88 124 VAL A CA 1
ATOM 973 C C . VAL A 1 124 ? 23.002 -13.459 -18.092 1.00 78.88 124 VAL A C 1
ATOM 975 O O . VAL A 1 124 ? 22.459 -13.980 -17.138 1.00 78.88 124 VAL A O 1
ATOM 978 N N . GLN A 1 125 ? 22.400 -12.506 -18.806 1.00 66.44 125 GLN A N 1
ATOM 979 C CA . GLN A 1 125 ? 21.075 -11.962 -18.472 1.00 66.44 125 GLN A CA 1
ATOM 980 C C . GLN A 1 125 ? 19.964 -13.019 -18.586 1.00 66.44 125 GLN A C 1
ATOM 982 O O . GLN A 1 125 ? 19.120 -13.125 -17.697 1.00 66.44 125 GLN A O 1
ATOM 987 N N . GLY A 1 126 ? 19.985 -13.832 -19.646 1.00 72.06 126 GLY A N 1
ATOM 988 C CA . GLY A 1 126 ? 18.989 -14.874 -19.898 1.00 72.06 126 GLY A CA 1
ATOM 989 C C . GLY A 1 126 ? 19.084 -16.065 -18.943 1.00 72.06 126 GLY A C 1
ATOM 990 O O . GLY A 1 126 ? 18.058 -16.633 -18.589 1.00 72.06 126 GLY A O 1
ATOM 991 N N . ALA A 1 127 ? 20.288 -16.423 -18.486 1.00 72.56 127 ALA A N 1
ATOM 992 C CA . ALA A 1 127 ? 20.514 -17.478 -17.498 1.00 72.56 127 ALA A CA 1
ATOM 993 C C . ALA A 1 127 ? 20.487 -16.960 -16.050 1.00 72.56 127 ALA A C 1
ATOM 995 O O . ALA A 1 127 ? 20.199 -17.739 -15.140 1.00 72.56 127 ALA A O 1
ATOM 996 N N . LEU A 1 128 ? 20.720 -15.660 -15.818 1.00 68.62 128 LEU A N 1
ATOM 997 C CA . LEU A 1 128 ? 20.573 -15.041 -14.497 1.00 68.62 128 LEU A CA 1
ATOM 998 C C . LEU A 1 128 ? 19.134 -15.110 -14.024 1.00 68.62 128 LEU A C 1
ATOM 1000 O O . LEU A 1 128 ? 18.943 -15.349 -12.849 1.00 68.62 128 LEU A O 1
ATOM 1004 N N . LEU A 1 129 ? 18.135 -14.939 -14.891 1.00 66.00 129 LEU A N 1
ATOM 1005 C CA . LEU A 1 129 ? 16.729 -15.051 -14.492 1.00 66.00 129 LEU A CA 1
ATOM 1006 C C . LEU A 1 129 ? 16.384 -16.434 -13.899 1.00 66.00 129 LEU A C 1
ATOM 1008 O O . LEU A 1 129 ? 15.981 -16.488 -12.740 1.00 66.00 129 LEU A O 1
ATOM 1012 N N . PRO A 1 130 ? 16.584 -17.567 -14.600 1.00 60.97 130 PRO A N 1
ATOM 1013 C CA . PRO A 1 130 ? 16.273 -18.888 -14.056 1.00 60.97 130 PRO A CA 1
ATOM 1014 C C . PRO A 1 130 ? 17.203 -19.301 -12.906 1.00 60.97 130 PRO A C 1
ATOM 1016 O O . PRO A 1 130 ? 16.764 -20.003 -11.996 1.00 60.97 130 PRO A O 1
ATOM 1019 N N . LEU A 1 131 ? 18.469 -18.865 -12.898 1.00 60.69 131 LEU A N 1
ATOM 1020 C CA . LEU A 1 131 ? 19.387 -19.146 -11.791 1.00 60.69 131 LEU A CA 1
ATOM 1021 C C . LEU A 1 131 ? 19.068 -18.299 -10.552 1.00 60.69 131 LEU A C 1
ATOM 1023 O O . LEU A 1 131 ? 19.092 -18.834 -9.450 1.00 60.69 131 LEU A O 1
ATOM 1027 N N . ALA A 1 132 ? 18.703 -17.027 -10.723 1.00 62.53 132 ALA A N 1
ATOM 1028 C CA . ALA A 1 132 ? 18.230 -16.156 -9.651 1.00 62.53 132 ALA A CA 1
ATOM 1029 C C . ALA A 1 132 ? 16.905 -16.657 -9.080 1.00 62.53 132 ALA A C 1
ATOM 1031 O O . ALA A 1 132 ? 16.754 -16.646 -7.868 1.00 62.53 132 ALA A O 1
ATOM 1032 N N . VAL A 1 133 ? 15.994 -17.181 -9.908 1.00 63.84 133 VAL A N 1
ATOM 1033 C CA . VAL A 1 133 ? 14.769 -17.850 -9.435 1.00 63.84 133 VAL A CA 1
ATOM 1034 C C . VAL A 1 133 ? 15.110 -19.120 -8.647 1.00 63.84 133 VAL A C 1
ATOM 1036 O O . VAL A 1 133 ? 14.587 -19.334 -7.558 1.00 63.84 133 VAL A O 1
ATOM 1039 N N . ARG A 1 134 ? 16.042 -19.950 -9.134 1.00 64.88 134 ARG A N 1
ATOM 1040 C CA . ARG A 1 134 ? 16.444 -21.185 -8.439 1.00 64.88 134 ARG A CA 1
ATOM 1041 C C . ARG A 1 134 ? 17.239 -20.924 -7.152 1.00 64.88 134 ARG A C 1
ATOM 1043 O O . ARG A 1 134 ? 17.144 -21.711 -6.218 1.00 64.88 134 ARG A O 1
ATOM 1050 N N . TRP A 1 135 ? 18.004 -19.835 -7.082 1.00 55.81 135 TRP A N 1
ATOM 1051 C CA . TRP A 1 135 ? 18.683 -19.378 -5.865 1.00 55.81 135 TRP A CA 1
ATOM 1052 C C . TRP A 1 135 ? 17.734 -18.649 -4.907 1.00 55.81 135 TRP A C 1
ATOM 1054 O O . TRP A 1 135 ? 17.856 -18.838 -3.701 1.00 55.81 135 TRP A O 1
ATOM 1064 N N . SER A 1 136 ? 16.743 -17.912 -5.415 1.00 49.66 136 SER A N 1
ATOM 1065 C CA . SER A 1 136 ? 15.635 -17.339 -4.634 1.00 49.66 136 SER A CA 1
ATOM 1066 C C . SER A 1 136 ? 14.781 -18.417 -3.969 1.00 49.66 136 SER A C 1
ATOM 1068 O O . SER A 1 136 ? 14.265 -18.177 -2.888 1.00 49.66 136 SER A O 1
ATOM 1070 N N . ALA A 1 137 ? 14.651 -19.597 -4.578 1.00 57.66 137 ALA A N 1
ATOM 1071 C CA . ALA A 1 137 ? 13.943 -20.723 -3.972 1.00 57.66 137 ALA A CA 1
ATOM 1072 C C . ALA A 1 137 ? 14.766 -21.464 -2.895 1.00 57.66 137 ALA A C 1
ATOM 1074 O O . ALA A 1 137 ? 14.198 -22.198 -2.093 1.00 57.66 137 ALA A O 1
ATOM 1075 N N . ALA A 1 138 ? 16.098 -21.313 -2.886 1.00 59.22 138 ALA A N 1
ATOM 1076 C CA . ALA A 1 138 ? 17.009 -22.038 -1.989 1.00 59.22 138 ALA A CA 1
ATOM 1077 C C . ALA A 1 138 ? 17.600 -21.171 -0.861 1.00 59.22 138 ALA A C 1
ATOM 1079 O O . ALA A 1 138 ? 18.124 -21.700 0.117 1.00 59.22 138 ALA A O 1
ATOM 1080 N N . THR A 1 139 ? 17.524 -19.849 -0.993 1.00 50.75 139 THR A N 1
ATOM 1081 C CA . THR A 1 139 ? 17.976 -18.871 0.002 1.00 50.75 139 THR A CA 1
ATOM 1082 C C . THR A 1 139 ? 16.726 -18.187 0.545 1.00 50.75 139 THR A C 1
ATOM 1084 O O . THR A 1 139 ? 15.907 -17.794 -0.285 1.00 50.75 139 THR A O 1
ATOM 1087 N N . PRO A 1 140 ? 16.548 -18.021 1.873 1.00 53.56 140 PRO A N 1
ATOM 1088 C CA . PRO A 1 140 ? 15.471 -17.193 2.409 1.00 53.56 140 PRO A CA 1
ATOM 1089 C C . PRO A 1 140 ? 15.454 -15.873 1.645 1.00 53.56 140 PRO A C 1
ATOM 1091 O O . PRO A 1 140 ? 16.489 -15.208 1.541 1.00 53.56 140 PRO A O 1
ATOM 1094 N N . ASN A 1 141 ? 14.324 -15.576 1.009 1.00 51.28 141 ASN A N 1
ATOM 1095 C CA . ASN A 1 141 ? 14.189 -14.467 0.082 1.00 51.28 141 ASN A CA 1
ATOM 1096 C C . ASN A 1 141 ? 14.685 -13.190 0.787 1.00 51.28 141 ASN A C 1
ATOM 1098 O O . ASN A 1 141 ? 14.161 -12.862 1.844 1.00 51.28 141 ASN A O 1
ATOM 1102 N N . PRO A 1 142 ? 15.706 -12.469 0.288 1.00 52.59 142 PRO A N 1
ATOM 1103 C CA . PRO A 1 142 ? 16.230 -11.293 0.978 1.00 52.59 142 PRO A CA 1
ATOM 1104 C C . PRO A 1 142 ? 15.176 -10.191 1.131 1.00 52.59 142 PRO A C 1
ATOM 1106 O O . PRO A 1 142 ? 15.301 -9.387 2.047 1.00 52.59 142 PRO A O 1
ATOM 1109 N N . ALA A 1 143 ? 14.123 -10.184 0.300 1.00 52.78 143 ALA A N 1
ATOM 1110 C CA . ALA A 1 143 ? 12.940 -9.358 0.520 1.00 52.78 143 ALA A CA 1
ATOM 1111 C C . ALA A 1 143 ? 12.126 -9.836 1.733 1.00 52.78 143 ALA A C 1
ATOM 1113 O O . ALA A 1 143 ? 11.765 -9.010 2.556 1.00 52.78 143 ALA A O 1
ATOM 1114 N N . GLU A 1 144 ? 11.923 -11.145 1.910 1.00 52.12 144 GLU A N 1
ATOM 1115 C CA . GLU A 1 144 ? 11.322 -11.707 3.130 1.00 52.12 144 GLU A CA 1
ATOM 1116 C C . GLU A 1 144 ? 12.239 -11.577 4.345 1.00 52.12 144 GLU A C 1
ATOM 1118 O O . GLU A 1 144 ? 11.738 -11.487 5.448 1.00 52.12 144 GLU A O 1
ATOM 1123 N N . ALA A 1 145 ? 13.564 -11.554 4.192 1.00 54.03 145 ALA A N 1
ATOM 1124 C CA . ALA A 1 145 ? 14.493 -11.334 5.299 1.00 54.03 145 ALA A CA 1
ATOM 1125 C C . ALA A 1 145 ? 14.521 -9.858 5.723 1.00 54.03 145 ALA A C 1
ATOM 1127 O O . ALA A 1 145 ? 14.578 -9.576 6.914 1.00 54.03 145 ALA A O 1
ATOM 1128 N N . HIS A 1 146 ? 14.442 -8.917 4.771 1.00 53.69 146 HIS A N 1
ATOM 1129 C CA . HIS A 1 146 ? 14.237 -7.497 5.075 1.00 53.69 146 HIS A CA 1
ATOM 1130 C C . HIS A 1 146 ? 12.857 -7.266 5.682 1.00 53.69 146 HIS A C 1
ATOM 1132 O O . HIS A 1 146 ? 12.751 -6.564 6.672 1.00 53.69 146 HIS A O 1
ATOM 1138 N N . GLN A 1 147 ? 11.820 -7.899 5.136 1.00 52.72 147 GLN A N 1
ATOM 1139 C CA . GLN A 1 147 ? 10.461 -7.793 5.650 1.00 52.72 147 GLN A CA 1
ATOM 1140 C C . GLN A 1 147 ? 10.326 -8.453 7.026 1.00 52.72 147 GLN A C 1
ATOM 1142 O O . GLN A 1 147 ? 9.714 -7.870 7.902 1.00 52.72 147 GLN A O 1
ATOM 1147 N N . ARG A 1 148 ? 10.974 -9.598 7.262 1.00 54.09 148 ARG A N 1
ATOM 1148 C CA . ARG A 1 148 ? 11.050 -10.249 8.575 1.00 54.09 148 ARG A CA 1
ATOM 1149 C C . ARG A 1 148 ? 11.854 -9.411 9.565 1.00 54.09 148 ARG A C 1
ATOM 1151 O O . ARG A 1 148 ? 11.447 -9.318 10.706 1.00 54.09 148 ARG A O 1
ATOM 1158 N N . SER A 1 149 ? 12.930 -8.747 9.134 1.00 61.38 149 SER A N 1
ATOM 1159 C CA . SER A 1 149 ? 13.667 -7.781 9.964 1.00 61.38 149 SER A CA 1
ATOM 1160 C C . SER A 1 149 ? 12.825 -6.544 10.283 1.00 61.38 149 SER A C 1
ATOM 1162 O O . SER A 1 149 ? 12.865 -6.065 11.407 1.00 61.38 149 SER A O 1
ATOM 1164 N N . GLU A 1 150 ? 12.054 -6.026 9.322 1.00 58.31 150 GLU A N 1
ATOM 1165 C CA . GLU A 1 150 ? 11.118 -4.915 9.538 1.00 58.31 150 GLU A CA 1
ATOM 1166 C C . GLU A 1 150 ? 9.964 -5.335 10.459 1.00 58.31 150 GLU A C 1
ATOM 1168 O O . GLU A 1 150 ? 9.574 -4.568 11.332 1.00 58.31 150 GLU A O 1
ATOM 1173 N N . GLU A 1 151 ? 9.430 -6.547 10.301 1.00 56.69 151 GLU A N 1
ATOM 1174 C CA . GLU A 1 151 ? 8.401 -7.136 11.162 1.00 56.69 151 GLU A CA 1
ATOM 1175 C C . GLU A 1 151 ? 8.941 -7.390 12.574 1.00 56.69 151 GLU A C 1
ATOM 1177 O O . GLU A 1 151 ? 8.266 -7.045 13.536 1.00 56.69 151 GLU A O 1
ATOM 1182 N N . GLU A 1 152 ? 10.170 -7.894 12.717 1.00 63.03 152 GLU A N 1
ATOM 1183 C CA . GLU A 1 152 ? 10.862 -8.082 13.999 1.00 63.03 152 GLU A CA 1
ATOM 1184 C C . GLU A 1 152 ? 11.131 -6.738 14.699 1.00 63.03 152 GLU A C 1
ATOM 1186 O O . GLU A 1 152 ? 10.829 -6.596 15.884 1.00 63.03 152 GLU A O 1
ATOM 1191 N N . GLU A 1 153 ? 11.615 -5.721 13.975 1.00 65.75 153 GLU A N 1
ATOM 1192 C CA . GLU A 1 153 ? 11.813 -4.362 14.502 1.00 65.75 153 GLU A CA 1
ATOM 1193 C C . GLU A 1 153 ? 10.485 -3.698 14.896 1.00 65.75 153 GLU A C 1
ATOM 1195 O O . GLU A 1 153 ? 10.388 -3.038 15.936 1.00 65.75 153 GLU A O 1
ATOM 1200 N N . LEU A 1 154 ? 9.437 -3.868 14.082 1.00 65.62 154 LEU A N 1
ATOM 1201 C CA . LEU A 1 154 ? 8.091 -3.387 14.396 1.00 65.62 154 LEU A CA 1
ATOM 1202 C C . LEU A 1 154 ? 7.536 -4.099 15.624 1.00 65.62 154 LEU A C 1
ATOM 1204 O O . LEU A 1 154 ? 6.937 -3.452 16.479 1.00 65.62 154 LEU A O 1
ATOM 1208 N N . GLN A 1 155 ? 7.749 -5.404 15.729 1.00 63.31 155 GLN A N 1
ATOM 1209 C CA . GLN A 1 155 ? 7.298 -6.221 16.842 1.00 63.31 155 GLN A CA 1
ATOM 1210 C C . GLN A 1 155 ? 7.984 -5.808 18.144 1.00 63.31 155 GLN A C 1
ATOM 1212 O O . GLN A 1 155 ? 7.306 -5.587 19.148 1.00 63.31 155 GLN A O 1
ATOM 1217 N N . GLU A 1 156 ? 9.297 -5.580 18.114 1.00 69.44 156 GLU A N 1
ATOM 1218 C CA . GLU A 1 156 ? 10.032 -5.011 19.244 1.00 69.44 156 GLU A CA 1
ATOM 1219 C C . GLU A 1 156 ? 9.489 -3.620 19.613 1.00 69.44 156 GLU A C 1
ATOM 1221 O O . GLU A 1 156 ? 9.208 -3.338 20.783 1.00 69.44 156 GLU A O 1
ATOM 1226 N N . ALA A 1 157 ? 9.242 -2.761 18.619 1.00 70.88 157 ALA A N 1
ATOM 1227 C CA . ALA A 1 157 ? 8.675 -1.434 18.841 1.00 70.88 157 ALA A CA 1
ATOM 1228 C C . ALA A 1 157 ? 7.258 -1.482 19.442 1.00 70.88 157 ALA A C 1
ATOM 1230 O O . ALA A 1 157 ? 6.934 -0.657 20.306 1.00 70.88 157 ALA A O 1
ATOM 1231 N N . TYR A 1 158 ? 6.418 -2.438 19.034 1.00 67.00 158 TYR A N 1
ATOM 1232 C CA . TYR A 1 158 ? 5.088 -2.654 19.603 1.00 67.00 158 TYR A CA 1
ATOM 1233 C C . TYR A 1 158 ? 5.172 -3.117 21.055 1.00 67.00 158 TYR A C 1
ATOM 1235 O O . TYR A 1 158 ? 4.489 -2.536 21.898 1.00 67.00 158 TYR A O 1
ATOM 1243 N N . THR A 1 159 ? 6.046 -4.073 21.377 1.00 68.31 159 THR A N 1
ATOM 1244 C CA . THR A 1 159 ? 6.236 -4.553 22.753 1.00 68.31 159 THR A CA 1
ATOM 1245 C C . THR A 1 159 ? 6.750 -3.442 23.668 1.00 68.31 159 THR A C 1
ATOM 1247 O O . THR A 1 159 ? 6.215 -3.243 24.761 1.00 68.31 159 THR A O 1
ATOM 1250 N N . VAL A 1 160 ? 7.732 -2.652 23.226 1.00 77.81 160 VAL A N 1
ATOM 1251 C CA . VAL A 1 160 ? 8.249 -1.510 24.002 1.00 77.81 160 VAL A CA 1
ATOM 1252 C C . VAL A 1 160 ? 7.172 -0.439 24.200 1.00 77.81 160 VAL A C 1
ATOM 1254 O O . VAL A 1 160 ? 7.027 0.110 25.295 1.00 77.81 160 VAL A O 1
ATOM 1257 N N . THR A 1 161 ? 6.391 -0.145 23.156 1.00 76.00 161 THR A N 1
ATOM 1258 C CA . THR A 1 161 ? 5.293 0.829 23.233 1.00 76.00 161 THR A CA 1
ATOM 1259 C C . THR A 1 161 ? 4.202 0.351 24.185 1.00 76.00 161 THR A C 1
ATOM 1261 O O . THR A 1 161 ? 3.741 1.135 25.010 1.00 76.00 161 THR A O 1
ATOM 1264 N N . TYR A 1 162 ? 3.828 -0.927 24.113 1.00 75.81 162 TYR A N 1
ATOM 1265 C CA . TYR A 1 162 ? 2.836 -1.544 24.985 1.00 75.81 162 TYR A CA 1
ATOM 1266 C C . TYR A 1 162 ? 3.209 -1.383 26.462 1.00 75.81 162 TYR A C 1
ATOM 1268 O O . TYR A 1 162 ? 2.431 -0.807 27.222 1.00 75.81 162 TYR A O 1
ATOM 1276 N N . HIS A 1 163 ? 4.421 -1.796 26.850 1.00 77.19 163 HIS A N 1
ATOM 1277 C CA . HIS A 1 163 ? 4.887 -1.681 28.235 1.00 77.19 163 HIS A CA 1
ATOM 1278 C C . HIS A 1 163 ? 4.848 -0.234 28.718 1.00 77.19 163 HIS A C 1
ATOM 1280 O O . HIS A 1 163 ? 4.279 0.075 29.763 1.00 77.19 163 HIS A O 1
ATOM 1286 N N . LYS A 1 164 ? 5.364 0.683 27.895 1.00 84.12 164 LYS A N 1
ATOM 1287 C CA . LYS A 1 164 ? 5.402 2.102 28.238 1.00 84.12 164 LYS A CA 1
ATOM 1288 C C . LYS A 1 164 ? 4.009 2.712 28.406 1.00 84.12 164 LYS A C 1
ATOM 1290 O O . LYS A 1 164 ? 3.813 3.535 29.295 1.00 84.12 164 LYS A O 1
ATOM 1295 N N . VAL A 1 165 ? 3.047 2.328 27.568 1.00 82.56 165 VAL A N 1
ATOM 1296 C CA . VAL A 1 165 ? 1.658 2.799 27.672 1.00 82.56 165 VAL A CA 1
ATOM 1297 C C . VAL A 1 165 ? 0.975 2.204 28.902 1.00 82.56 165 VAL A C 1
ATOM 1299 O O . VAL A 1 165 ? 0.264 2.930 29.588 1.00 82.56 165 VAL A O 1
ATOM 1302 N N . MET A 1 166 ? 1.212 0.930 29.228 1.00 84.00 166 MET A N 1
ATOM 1303 C CA . MET A 1 166 ? 0.633 0.287 30.415 1.00 84.00 166 MET A CA 1
ATOM 1304 C C . MET A 1 166 ? 1.152 0.882 31.728 1.00 84.00 166 MET A C 1
ATOM 1306 O O . MET A 1 166 ? 0.364 1.056 32.659 1.00 84.00 166 MET A O 1
ATOM 1310 N N . ASP A 1 167 ? 2.427 1.270 31.780 1.00 86.44 167 ASP A N 1
ATOM 1311 C CA . ASP A 1 167 ? 3.007 1.990 32.921 1.00 86.44 167 ASP A CA 1
ATOM 1312 C C . ASP A 1 167 ? 2.394 3.388 33.094 1.00 86.44 167 ASP A C 1
ATOM 1314 O O . ASP A 1 167 ? 2.221 3.879 34.211 1.00 86.44 167 ASP A O 1
ATOM 1318 N N . GLN A 1 168 ? 2.047 4.041 31.982 1.00 88.56 168 GLN A N 1
ATOM 1319 C CA . GLN A 1 168 ? 1.469 5.387 31.966 1.00 88.56 168 GLN A CA 1
ATOM 1320 C C . GLN A 1 168 ? -0.062 5.397 32.068 1.00 88.56 168 GLN A C 1
ATOM 1322 O O . GLN A 1 168 ? -0.643 6.446 32.350 1.00 88.56 168 GLN A O 1
ATOM 1327 N N . LEU A 1 169 ? -0.723 4.253 31.876 1.00 87.81 169 LEU A N 1
ATOM 1328 C CA . LEU A 1 169 ? -2.181 4.141 31.834 1.00 87.81 169 LEU A CA 1
ATOM 1329 C C . LEU A 1 169 ? -2.877 4.726 33.077 1.00 87.81 169 LEU A C 1
ATOM 1331 O O . LEU A 1 169 ? -3.845 5.460 32.885 1.00 87.81 169 LEU A O 1
ATOM 1335 N N . PRO A 1 170 ? -2.391 4.519 34.320 1.00 88.19 170 PRO A N 1
ATOM 1336 C CA . PRO A 1 170 ? -3.022 5.107 35.504 1.00 88.19 170 PRO A CA 1
ATOM 1337 C C . PRO A 1 170 ? -2.977 6.642 35.507 1.00 88.19 170 PRO A C 1
ATOM 1339 O O . PRO A 1 170 ? -3.943 7.296 35.894 1.00 88.19 170 PRO A O 1
ATOM 1342 N N . GLN A 1 171 ? -1.870 7.233 35.041 1.00 88.31 171 GLN A N 1
ATOM 1343 C CA . GLN A 1 171 ? -1.734 8.690 34.936 1.00 88.31 171 GLN A CA 1
ATOM 1344 C C . GLN A 1 171 ? -2.656 9.243 33.846 1.00 88.31 171 GLN A C 1
ATOM 1346 O O . GLN A 1 171 ? -3.362 10.219 34.079 1.00 88.31 171 GLN A O 1
ATOM 1351 N N . LEU A 1 172 ? -2.724 8.574 32.691 1.00 88.31 172 LEU A N 1
ATOM 1352 C CA . LEU A 1 172 ? -3.625 8.947 31.596 1.00 88.31 172 LEU A CA 1
ATOM 1353 C C . LEU A 1 172 ? -5.102 8.839 32.003 1.00 88.31 172 LEU A C 1
ATOM 1355 O O . LEU A 1 172 ? -5.900 9.713 31.668 1.00 88.31 172 LEU A O 1
ATOM 1359 N N . ALA A 1 173 ? -5.466 7.795 32.751 1.00 86.50 173 ALA A N 1
ATOM 1360 C CA . ALA A 1 173 ? -6.809 7.623 33.295 1.00 86.50 173 ALA A CA 1
ATOM 1361 C C . ALA A 1 173 ? -7.157 8.746 34.282 1.00 86.50 173 ALA A C 1
ATOM 1363 O O . ALA A 1 173 ? -8.258 9.295 34.229 1.00 86.50 173 ALA A O 1
ATOM 1364 N N . GLN A 1 174 ? -6.204 9.144 35.128 1.00 87.69 174 GLN A N 1
ATOM 1365 C CA . GLN A 1 174 ? -6.377 10.243 36.074 1.00 87.69 174 GLN A CA 1
ATOM 1366 C C . GLN A 1 174 ? -6.527 11.604 35.375 1.00 87.69 174 GLN A C 1
ATOM 1368 O O . GLN A 1 174 ? -7.425 12.368 35.727 1.00 87.69 174 GLN A O 1
ATOM 1373 N N . GLU A 1 175 ? -5.697 11.901 34.371 1.00 89.38 175 GLU A N 1
ATOM 1374 C CA . GLU A 1 175 ? -5.776 13.134 33.572 1.00 89.38 175 GLU A CA 1
ATOM 1375 C C . GLU A 1 175 ? -7.090 13.236 32.786 1.00 89.38 175 GLU A C 1
ATOM 1377 O O . GLU A 1 175 ? -7.668 14.317 32.670 1.00 89.38 175 GLU A O 1
ATOM 1382 N N . ALA A 1 176 ? -7.585 12.105 32.279 1.00 85.44 176 ALA A N 1
ATOM 1383 C CA . ALA A 1 176 ? -8.857 12.025 31.569 1.00 85.44 176 ALA A CA 1
ATOM 1384 C C . ALA A 1 176 ? -10.084 12.009 32.501 1.00 85.44 176 ALA A C 1
ATOM 1386 O O . ALA A 1 176 ? -11.213 12.111 32.018 1.00 85.44 176 ALA A O 1
ATOM 1387 N N . GLY A 1 177 ? -9.891 11.858 33.816 1.00 87.31 177 GLY A N 1
ATOM 1388 C CA . GLY A 1 177 ? -10.982 11.683 34.778 1.00 87.31 177 GLY A CA 1
ATOM 1389 C C . GLY A 1 177 ? -11.765 10.379 34.582 1.00 87.31 177 GLY A C 1
ATOM 1390 O O . GLY A 1 177 ? -12.970 10.341 34.834 1.00 87.31 177 GLY A O 1
ATOM 1391 N N . ALA A 1 178 ? -11.111 9.324 34.090 1.00 86.56 178 ALA A N 1
ATOM 1392 C CA . ALA A 1 178 ? -11.728 8.026 33.841 1.00 86.56 178 ALA A CA 1
ATOM 1393 C C . ALA A 1 178 ? -12.056 7.289 35.151 1.00 86.56 178 ALA A C 1
ATOM 1395 O O . ALA A 1 178 ? -11.341 7.401 36.148 1.00 86.56 178 ALA A O 1
ATOM 1396 N N . SER A 1 179 ? -13.140 6.504 35.149 1.00 87.50 179 SER A N 1
ATOM 1397 C CA . SER A 1 179 ? -13.453 5.619 36.273 1.00 87.50 179 SER A CA 1
ATOM 1398 C C . SER A 1 179 ? -12.467 4.438 36.332 1.00 87.50 179 SER A C 1
ATOM 1400 O O . SER A 1 179 ? -11.976 4.007 35.283 1.00 87.50 179 SER A O 1
ATOM 1402 N N . PRO A 1 180 ? -12.224 3.850 37.521 1.00 86.12 180 PRO A N 1
ATOM 1403 C CA . PRO A 1 180 ? -11.367 2.664 37.655 1.00 86.12 180 PRO A CA 1
ATOM 1404 C C . PRO A 1 180 ? -11.842 1.479 36.799 1.00 86.12 180 PRO A C 1
ATOM 1406 O O . PRO A 1 180 ? -11.045 0.696 36.295 1.00 86.12 180 PRO A O 1
ATOM 1409 N N . GLU A 1 181 ? -13.155 1.372 36.589 1.00 84.56 181 GLU A N 1
ATOM 1410 C CA . GLU A 1 181 ? -13.782 0.351 35.743 1.00 84.56 181 GLU A CA 1
ATOM 1411 C C . GLU A 1 181 ? -13.452 0.552 34.256 1.00 84.56 181 GLU A C 1
ATOM 1413 O O . GLU A 1 181 ? -13.208 -0.416 33.537 1.00 84.56 181 GLU A O 1
ATOM 1418 N N . LEU A 1 182 ? -13.421 1.805 33.785 1.00 81.75 182 LEU A N 1
ATOM 1419 C CA . LEU A 1 182 ? -13.060 2.126 32.406 1.00 81.75 182 LEU A CA 1
ATOM 1420 C C . LEU A 1 182 ? -11.561 1.924 32.163 1.00 81.75 182 LEU A C 1
ATOM 1422 O O . LEU A 1 182 ? -11.189 1.406 31.112 1.00 81.75 182 LEU A O 1
ATOM 1426 N N . GLU A 1 183 ? -10.712 2.277 33.133 1.00 85.12 183 GLU A N 1
ATOM 1427 C CA . GLU A 1 183 ? -9.277 1.975 33.083 1.00 85.12 183 GLU A CA 1
ATOM 1428 C C . GLU A 1 183 ? -9.047 0.466 32.951 1.00 85.12 183 GLU A C 1
ATOM 1430 O O . GLU A 1 183 ? -8.330 0.027 32.051 1.00 85.12 183 GLU A O 1
ATOM 1435 N N . GLN A 1 184 ? -9.699 -0.328 33.806 1.00 84.44 184 GLN A N 1
ATOM 1436 C CA . GLN A 1 184 ? -9.576 -1.781 33.789 1.00 84.44 184 GLN A CA 1
ATOM 1437 C C . GLN A 1 184 ? -10.067 -2.375 32.464 1.00 84.44 184 GLN A C 1
ATOM 1439 O O . GLN A 1 184 ? -9.391 -3.220 31.880 1.00 84.44 184 GLN A O 1
ATOM 1444 N N . LYS A 1 185 ? -11.189 -1.880 31.934 1.00 82.75 185 LYS A N 1
ATOM 1445 C CA . LYS A 1 185 ? -11.708 -2.310 30.633 1.00 82.75 185 LYS A CA 1
ATOM 1446 C C . LYS A 1 185 ? -10.734 -2.006 29.489 1.00 82.75 185 LYS A C 1
ATOM 1448 O O . LYS A 1 185 ? -10.498 -2.871 28.652 1.00 82.75 185 LYS A O 1
ATOM 1453 N N . ILE A 1 186 ? -10.158 -0.802 29.454 1.00 81.25 186 ILE A N 1
ATOM 1454 C CA . ILE A 1 186 ? -9.172 -0.411 28.431 1.00 81.25 186 ILE A CA 1
ATOM 1455 C C . ILE A 1 186 ? -7.902 -1.252 28.566 1.00 81.25 186 ILE A C 1
ATOM 1457 O O . ILE A 1 186 ? -7.355 -1.690 27.558 1.00 81.25 186 ILE A O 1
ATOM 1461 N N . ARG A 1 187 ? -7.450 -1.516 29.796 1.00 82.56 187 ARG A N 1
ATOM 1462 C CA . ARG A 1 187 ? -6.304 -2.386 30.083 1.00 82.56 187 ARG A CA 1
ATOM 1463 C C . ARG A 1 187 ? -6.532 -3.794 29.537 1.00 82.56 187 ARG A C 1
ATOM 1465 O O . ARG A 1 187 ? -5.672 -4.316 28.838 1.00 82.56 187 ARG A O 1
ATOM 1472 N N . GLU A 1 188 ? -7.690 -4.387 29.810 1.00 78.44 188 GLU A N 1
ATOM 1473 C CA . GLU A 1 188 ? -8.060 -5.718 29.315 1.00 78.44 188 GLU A CA 1
ATOM 1474 C C . GLU A 1 188 ? -8.179 -5.761 27.787 1.00 78.44 188 GLU A C 1
ATOM 1476 O O . GLU A 1 188 ? -7.704 -6.706 27.160 1.00 78.44 188 GLU A O 1
ATOM 1481 N N . GLU A 1 189 ? -8.761 -4.730 27.172 1.00 77.19 189 GLU A N 1
ATOM 1482 C CA . GLU A 1 189 ? -8.860 -4.606 25.713 1.00 77.19 189 GLU A CA 1
ATOM 1483 C C . GLU A 1 189 ? -7.474 -4.472 25.058 1.00 77.19 189 GLU A C 1
ATOM 1485 O O . GLU A 1 189 ? -7.191 -5.132 24.056 1.00 77.19 189 GLU A O 1
ATOM 1490 N N . TRP A 1 190 ? -6.575 -3.689 25.659 1.00 75.19 190 TRP A N 1
ATOM 1491 C CA . TRP A 1 190 ? -5.194 -3.535 25.198 1.00 75.19 190 TRP A CA 1
ATOM 1492 C C . TRP A 1 190 ? -4.357 -4.800 25.390 1.00 75.19 190 TRP A C 1
ATOM 1494 O O . TRP A 1 190 ? -3.609 -5.159 24.484 1.00 75.19 190 TRP A O 1
ATOM 1504 N N . ILE A 1 191 ? -4.496 -5.502 26.521 1.00 72.44 191 ILE A N 1
ATOM 1505 C CA . ILE A 1 191 ? -3.865 -6.813 26.746 1.00 72.44 191 ILE A CA 1
ATOM 1506 C C . ILE A 1 191 ? -4.360 -7.812 25.700 1.00 72.44 191 ILE A C 1
ATOM 1508 O O . ILE A 1 191 ? -3.563 -8.541 25.122 1.00 72.44 191 ILE A O 1
ATOM 1512 N N . ARG A 1 192 ? -5.661 -7.831 25.403 1.00 66.31 192 ARG A N 1
ATOM 1513 C CA . ARG A 1 192 ? -6.220 -8.734 24.393 1.00 66.31 192 ARG A CA 1
ATOM 1514 C C . ARG A 1 192 ? -5.648 -8.444 23.004 1.00 66.31 192 ARG A C 1
ATOM 1516 O O . ARG A 1 192 ? -5.225 -9.359 22.311 1.00 66.31 192 ARG A O 1
ATOM 1523 N N . HIS A 1 193 ? -5.597 -7.177 22.605 1.00 66.31 193 HIS A N 1
ATOM 1524 C CA . HIS A 1 193 ? -5.203 -6.807 21.246 1.00 66.31 193 HIS A CA 1
ATOM 1525 C C . HIS A 1 193 ? -3.682 -6.790 21.020 1.00 66.31 193 HIS A C 1
ATOM 1527 O O . HIS A 1 193 ? -3.212 -7.160 19.948 1.00 66.31 193 HIS A O 1
ATOM 1533 N N . PHE A 1 194 ? -2.900 -6.379 22.020 1.00 66.31 194 PHE A N 1
ATOM 1534 C CA . PHE A 1 194 ? -1.450 -6.195 21.893 1.00 66.31 194 PHE A CA 1
ATOM 1535 C C . PHE A 1 194 ? -0.631 -7.178 22.742 1.00 66.31 194 PHE A C 1
ATOM 1537 O O . PHE A 1 194 ? 0.561 -7.352 22.492 1.00 66.31 194 PHE A O 1
ATOM 1544 N N . GLY A 1 195 ? -1.254 -7.876 23.695 1.00 56.41 195 GLY A N 1
ATOM 1545 C CA . GLY A 1 195 ? -0.595 -8.830 24.591 1.00 56.41 195 GLY A CA 1
ATOM 1546 C C . GLY A 1 195 ? -0.188 -10.154 23.943 1.00 56.41 195 GLY A C 1
ATOM 1547 O O . GLY A 1 195 ? 0.594 -10.881 24.545 1.00 56.41 195 GLY A O 1
ATOM 1548 N N . GLN A 1 196 ? -0.593 -10.440 22.696 1.00 55.34 196 GLN A N 1
ATOM 1549 C CA . GLN A 1 196 ? 0.002 -11.533 21.901 1.00 55.34 196 GLN A CA 1
ATOM 1550 C C . GLN A 1 196 ? 1.530 -11.388 21.764 1.00 55.34 196 GLN A C 1
ATOM 1552 O O . GLN A 1 196 ? 2.236 -12.377 21.589 1.00 55.34 196 GLN A O 1
ATOM 1557 N N . HIS A 1 197 ? 2.042 -10.161 21.894 1.00 56.56 197 HIS A N 1
ATOM 1558 C CA . HIS A 1 197 ? 3.462 -9.830 21.782 1.00 56.56 197 HIS A CA 1
ATOM 1559 C C . HIS A 1 197 ? 4.154 -9.660 23.147 1.00 56.56 197 HIS A C 1
ATOM 1561 O O . HIS A 1 197 ? 5.333 -9.301 23.204 1.00 56.56 197 HIS A O 1
ATOM 1567 N N . ALA A 1 198 ? 3.432 -9.901 24.249 1.00 53.00 198 ALA A N 1
ATOM 1568 C CA . ALA A 1 198 ? 3.915 -9.726 25.612 1.00 53.00 198 ALA A CA 1
ATOM 1569 C C . ALA A 1 198 ? 4.209 -11.087 26.278 1.00 53.00 198 ALA A C 1
ATOM 1571 O O . ALA A 1 198 ? 3.364 -11.733 26.889 1.00 53.00 198 ALA A O 1
ATOM 1572 N N . GLU A 1 199 ? 5.472 -11.487 26.152 1.00 53.69 199 GLU A N 1
ATOM 1573 C CA . GLU A 1 199 ? 6.273 -12.203 27.158 1.00 53.69 199 GLU A CA 1
ATOM 1574 C C . GLU A 1 199 ? 6.014 -13.690 27.487 1.00 53.69 199 GLU A C 1
ATOM 1576 O O . GLU A 1 199 ? 6.933 -14.311 28.024 1.00 53.69 199 GLU A O 1
ATOM 1581 N N . GLN A 1 200 ? 4.892 -14.336 27.138 1.00 55.09 200 GLN A N 1
ATOM 1582 C CA . GLN A 1 200 ? 4.713 -15.777 27.430 1.00 55.09 200 GLN A CA 1
ATOM 1583 C C . GLN A 1 200 ? 4.073 -16.586 26.281 1.00 55.09 200 GLN A C 1
ATOM 1585 O O . GLN A 1 200 ? 2.917 -16.350 25.934 1.00 55.09 200 GLN A O 1
ATOM 1590 N N . PRO A 1 201 ? 4.774 -17.590 25.711 1.00 52.16 201 PRO A N 1
ATOM 1591 C CA . PRO A 1 201 ? 4.313 -18.306 24.518 1.00 52.16 201 PRO A CA 1
ATOM 1592 C C . PRO A 1 201 ? 3.053 -19.160 24.740 1.00 52.16 201 PRO A C 1
ATOM 1594 O O . PRO A 1 201 ? 2.256 -19.304 23.818 1.00 52.16 201 PRO A O 1
ATOM 1597 N N . GLU A 1 202 ? 2.830 -19.699 25.943 1.00 53.41 202 GLU A N 1
ATOM 1598 C CA . GLU A 1 202 ? 1.648 -20.531 26.238 1.00 53.41 202 GLU A CA 1
ATOM 1599 C C . GLU A 1 202 ? 0.366 -19.695 26.392 1.00 53.41 202 GLU A C 1
ATOM 1601 O O . GLU A 1 202 ? -0.678 -20.037 25.838 1.00 53.41 202 GLU A O 1
ATOM 1606 N N . THR A 1 203 ? 0.444 -18.558 27.083 1.00 55.56 203 THR A N 1
ATOM 1607 C CA . THR A 1 203 ? -0.665 -17.605 27.238 1.00 55.56 203 THR A CA 1
ATOM 1608 C C . THR A 1 203 ? -0.929 -16.820 25.956 1.00 55.56 203 THR A C 1
ATOM 1610 O O . THR A 1 203 ? -2.088 -16.558 25.647 1.00 55.56 203 THR A O 1
ATOM 1613 N N . ALA A 1 204 ? 0.099 -16.516 25.159 1.00 54.91 204 ALA A N 1
ATOM 1614 C CA . ALA A 1 204 ? -0.060 -15.906 23.839 1.00 54.91 204 ALA A CA 1
ATOM 1615 C C . ALA A 1 204 ? -0.734 -16.855 22.829 1.00 54.91 204 ALA A C 1
ATOM 1617 O O . ALA A 1 204 ? -1.564 -16.417 22.032 1.00 54.91 204 ALA A O 1
ATOM 1618 N N . ALA A 1 205 ? -0.437 -18.159 22.883 1.00 57.09 205 ALA A N 1
ATOM 1619 C CA . ALA A 1 205 ? -1.101 -19.158 22.044 1.00 57.09 205 ALA A CA 1
ATOM 1620 C C . ALA A 1 205 ? -2.586 -19.314 22.418 1.00 57.09 205 ALA A C 1
ATOM 1622 O O . ALA A 1 205 ? -3.442 -19.230 21.544 1.00 57.09 205 ALA A O 1
ATOM 1623 N N . ALA A 1 206 ? -2.905 -19.429 23.711 1.00 61.06 206 ALA A N 1
ATOM 1624 C CA . ALA A 1 206 ? -4.293 -19.508 24.171 1.00 61.06 206 ALA A CA 1
ATOM 1625 C C . ALA A 1 206 ? -5.087 -18.220 23.874 1.00 61.06 206 ALA A C 1
ATOM 1627 O O . ALA A 1 206 ? -6.217 -18.282 23.396 1.00 61.06 206 ALA A O 1
ATOM 1628 N N . ALA A 1 207 ? -4.481 -17.046 24.088 1.00 60.09 207 ALA A N 1
ATOM 1629 C CA . ALA A 1 207 ? -5.104 -15.764 23.766 1.00 60.09 207 ALA A CA 1
ATOM 1630 C C . ALA A 1 207 ? -5.280 -15.564 22.253 1.00 60.09 207 ALA A C 1
ATOM 1632 O O . ALA A 1 207 ? -6.277 -14.988 21.827 1.00 60.09 207 ALA A O 1
ATOM 1633 N N . SER A 1 208 ? -4.344 -16.036 21.421 1.00 60.66 208 SER A N 1
ATOM 1634 C CA . SER A 1 208 ? -4.486 -15.959 19.960 1.00 60.66 208 SER A CA 1
ATOM 1635 C C . SER A 1 208 ? -5.570 -16.893 19.427 1.00 60.66 208 SER A C 1
ATOM 1637 O O . SER A 1 208 ? -6.323 -16.487 18.543 1.00 60.66 208 SER A O 1
ATOM 1639 N N . GLU A 1 209 ? -5.722 -18.084 20.008 1.00 67.25 209 GLU A N 1
ATOM 1640 C CA . GLU A 1 209 ? -6.820 -19.001 19.698 1.00 67.25 209 GLU A CA 1
ATOM 1641 C C . GLU A 1 209 ? -8.180 -18.414 20.115 1.00 67.25 209 GLU A C 1
ATOM 1643 O O . GLU A 1 209 ? -9.122 -18.410 19.322 1.00 67.25 209 GLU A O 1
ATOM 1648 N N . GLU A 1 210 ? -8.277 -17.821 21.309 1.00 69.06 210 GLU A N 1
ATOM 1649 C CA . GLU A 1 210 ? -9.499 -17.155 21.777 1.00 69.06 210 GLU A CA 1
ATOM 1650 C C . GLU A 1 210 ? -9.854 -15.924 20.920 1.00 69.06 210 GLU A C 1
ATOM 1652 O O . GLU A 1 210 ? -11.016 -15.753 20.543 1.00 69.06 210 GLU A O 1
ATOM 1657 N N . LEU A 1 211 ? -8.863 -15.118 20.510 1.00 70.81 211 LEU A N 1
ATOM 1658 C CA . LEU A 1 211 ? -9.068 -14.031 19.543 1.00 70.81 211 LEU A CA 1
ATOM 1659 C C . LEU A 1 211 ? -9.512 -14.538 18.173 1.00 70.81 211 LEU A C 1
ATOM 1661 O O . LEU A 1 211 ? -10.335 -13.890 17.530 1.00 70.81 211 LEU A O 1
ATOM 1665 N N . ALA A 1 212 ? -8.961 -15.655 17.694 1.00 74.56 212 ALA A N 1
ATOM 1666 C CA . ALA A 1 212 ? -9.347 -16.222 16.407 1.00 74.56 212 ALA A CA 1
ATOM 1667 C C . ALA A 1 212 ? -10.822 -16.644 16.423 1.00 74.56 212 ALA A C 1
ATOM 1669 O O . ALA A 1 212 ? -11.557 -16.357 15.476 1.00 74.56 212 ALA A O 1
ATOM 1670 N N . VAL A 1 213 ? -11.275 -17.246 17.527 1.00 78.81 213 VAL A N 1
ATOM 1671 C CA . VAL A 1 213 ? -12.685 -17.592 17.745 1.00 78.81 213 VAL A CA 1
ATOM 1672 C C . VAL A 1 213 ? -13.556 -16.335 17.868 1.00 78.81 213 VAL A C 1
ATOM 1674 O O . VAL A 1 213 ? -14.632 -16.279 17.268 1.00 78.81 213 VAL A O 1
ATOM 1677 N N . GLU A 1 214 ? -13.104 -15.306 18.593 1.00 81.31 214 GLU A N 1
ATOM 1678 C CA . GLU A 1 214 ? -13.822 -14.028 18.707 1.00 81.31 214 GLU A CA 1
ATOM 1679 C C . GLU A 1 214 ? -13.973 -13.339 17.339 1.00 81.31 214 GLU A C 1
ATOM 1681 O O . GLU A 1 214 ? -15.073 -12.919 16.969 1.00 81.31 214 GLU A O 1
ATOM 1686 N N . ASN A 1 215 ? -12.890 -13.256 16.564 1.00 80.25 215 ASN A N 1
ATOM 1687 C CA . ASN A 1 215 ? -12.883 -12.647 15.237 1.00 80.25 215 ASN A CA 1
ATOM 1688 C C . ASN A 1 215 ? -13.756 -13.431 14.250 1.00 80.25 215 ASN A C 1
ATOM 1690 O O . ASN A 1 215 ? -14.543 -12.815 13.531 1.00 80.25 215 ASN A O 1
ATOM 1694 N N . ASP A 1 216 ? -13.698 -14.768 14.251 1.00 85.75 216 ASP A N 1
ATOM 1695 C CA . ASP A 1 216 ? -14.592 -15.606 13.439 1.00 85.75 216 ASP A CA 1
ATOM 1696 C C . ASP A 1 216 ? -16.066 -15.347 13.786 1.00 85.75 216 ASP A C 1
ATOM 1698 O O . ASP A 1 216 ? -16.897 -15.140 12.896 1.00 85.75 216 ASP A O 1
ATOM 1702 N N . LEU A 1 217 ? -16.403 -15.267 15.078 1.00 87.19 217 LEU A N 1
ATOM 1703 C CA . LEU A 1 217 ? -17.763 -14.950 15.511 1.00 87.19 217 LEU A CA 1
ATOM 1704 C C . LEU A 1 217 ? -18.201 -13.556 15.038 1.00 87.19 217 LEU A C 1
ATOM 1706 O O . LEU A 1 217 ? -19.311 -13.409 14.520 1.00 87.19 217 LEU A O 1
ATOM 1710 N N . ARG A 1 218 ? -17.344 -12.536 15.167 1.00 86.38 218 ARG A N 1
ATOM 1711 C CA . ARG A 1 218 ? -17.645 -11.174 14.694 1.00 86.38 218 ARG A CA 1
ATOM 1712 C C . ARG A 1 218 ? -17.850 -11.128 13.178 1.00 86.38 218 ARG A C 1
ATOM 1714 O O . ARG A 1 218 ? -18.815 -10.513 12.725 1.00 86.38 218 ARG A O 1
ATOM 1721 N N . LEU A 1 219 ? -17.029 -11.830 12.397 1.00 91.00 219 LEU A N 1
ATOM 1722 C CA . LEU A 1 219 ? -17.195 -11.932 10.941 1.00 91.00 219 LEU A CA 1
ATOM 1723 C C . LEU A 1 219 ? -18.518 -12.610 10.563 1.00 91.00 219 LEU A C 1
ATOM 1725 O O . LEU A 1 219 ? -19.214 -12.156 9.652 1.00 91.00 219 LEU A O 1
ATOM 1729 N N . ARG A 1 220 ? -18.927 -13.653 11.295 1.00 92.62 220 ARG A N 1
ATOM 1730 C CA . ARG A 1 220 ? -20.247 -14.281 11.111 1.00 92.62 220 ARG A CA 1
ATOM 1731 C C . ARG A 1 220 ? -21.392 -13.323 11.437 1.00 92.62 220 ARG A C 1
ATOM 1733 O O . ARG A 1 220 ? -22.372 -13.294 10.695 1.00 92.62 220 ARG A O 1
ATOM 1740 N N . VAL A 1 221 ? -21.271 -12.519 12.496 1.00 92.94 221 VAL A N 1
ATOM 1741 C CA . VAL A 1 221 ? -22.263 -11.485 12.847 1.00 92.94 221 VAL A CA 1
ATOM 1742 C C . VAL A 1 221 ? -22.361 -10.421 11.754 1.00 92.94 221 VAL A C 1
ATOM 1744 O O . VAL A 1 221 ? -23.471 -10.039 11.375 1.00 92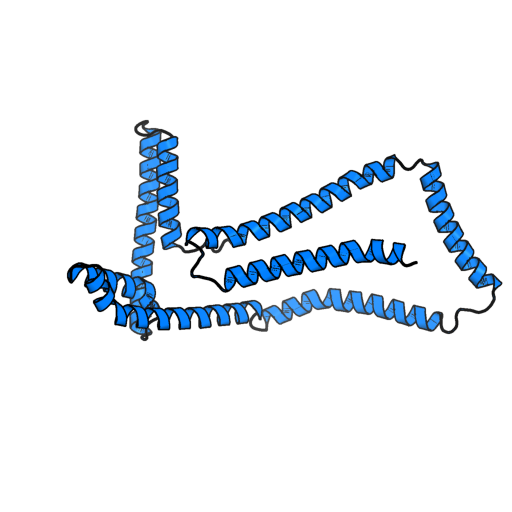.94 221 VAL A O 1
ATOM 1747 N N . ILE A 1 222 ? -21.231 -9.974 11.201 1.00 93.00 222 ILE A N 1
ATOM 1748 C CA . ILE A 1 222 ? -21.204 -9.032 10.075 1.00 93.00 222 ILE A CA 1
ATOM 1749 C C . ILE A 1 222 ? -21.897 -9.647 8.855 1.00 93.00 222 ILE A C 1
ATOM 1751 O O . ILE A 1 222 ? -22.787 -9.022 8.278 1.00 93.00 222 ILE A O 1
ATOM 1755 N N . ARG A 1 223 ? -21.566 -10.896 8.502 1.00 93.69 223 ARG A N 1
ATOM 1756 C CA . ARG A 1 223 ? -22.196 -11.612 7.382 1.00 93.69 223 ARG A CA 1
ATOM 1757 C C . ARG A 1 223 ? -23.713 -11.717 7.552 1.00 93.69 223 ARG A C 1
ATOM 1759 O O . ARG A 1 223 ? -24.453 -11.345 6.645 1.00 93.69 223 ARG A O 1
ATOM 1766 N N . ALA A 1 224 ? -24.173 -12.122 8.734 1.00 93.88 224 ALA A N 1
ATOM 1767 C CA . ALA A 1 224 ? -25.597 -12.184 9.050 1.00 93.88 224 ALA A CA 1
ATOM 1768 C C . ALA A 1 224 ? -26.270 -10.799 8.972 1.00 93.88 224 ALA A C 1
ATOM 1770 O O . ALA A 1 224 ? -27.386 -10.670 8.467 1.00 93.88 224 ALA A O 1
ATOM 1771 N N . SER A 1 225 ? -25.585 -9.743 9.421 1.00 93.75 225 SER A N 1
ATOM 1772 C CA . SER A 1 225 ? -26.087 -8.363 9.349 1.00 93.75 225 SER A CA 1
ATOM 1773 C C . SER A 1 225 ? -26.241 -7.879 7.904 1.00 93.75 225 SER A C 1
ATOM 1775 O O . SER A 1 225 ? -27.230 -7.213 7.577 1.00 93.75 225 SER A O 1
ATOM 1777 N N . ARG A 1 226 ? -25.311 -8.254 7.013 1.00 95.50 226 ARG A N 1
ATOM 1778 C CA . ARG A 1 226 ? -25.413 -7.942 5.582 1.00 95.50 226 ARG A CA 1
ATOM 1779 C C . ARG A 1 226 ? -26.627 -8.609 4.948 1.00 95.50 226 ARG A C 1
ATOM 1781 O O . ARG A 1 226 ? -27.412 -7.937 4.282 1.00 95.50 226 ARG A O 1
ATOM 1788 N N . GLU A 1 227 ? -26.811 -9.902 5.204 1.00 95.69 227 GLU A N 1
ATOM 1789 C CA . GLU A 1 227 ? -27.958 -10.665 4.702 1.00 95.69 227 GLU A CA 1
ATOM 1790 C C . GLU A 1 227 ? -29.289 -10.046 5.151 1.00 95.69 227 GLU A C 1
ATOM 1792 O O . GLU A 1 227 ? -30.188 -9.846 4.333 1.00 95.69 227 GLU A O 1
ATOM 1797 N N . GLN A 1 228 ? -29.409 -9.655 6.426 1.00 96.19 228 GLN A N 1
ATOM 1798 C CA . GLN A 1 228 ? -30.614 -8.981 6.923 1.00 96.19 228 GLN A CA 1
ATOM 1799 C C . GLN A 1 228 ? -30.843 -7.614 6.272 1.00 96.19 228 GLN A C 1
ATOM 1801 O O . GLN A 1 228 ? -31.983 -7.261 5.976 1.00 96.19 228 GLN A O 1
ATOM 1806 N N . SER A 1 229 ? -29.780 -6.858 6.005 1.00 93.00 229 SER A N 1
ATOM 1807 C CA . SER A 1 229 ? -29.886 -5.552 5.342 1.00 93.00 229 SER A CA 1
ATOM 1808 C C . SER A 1 229 ? -30.403 -5.690 3.908 1.00 93.00 229 SER A C 1
ATOM 1810 O O . SER A 1 229 ? -31.278 -4.933 3.492 1.00 93.00 229 SER A O 1
ATOM 1812 N N . ILE A 1 230 ? -29.942 -6.711 3.180 1.00 94.62 230 ILE A N 1
ATOM 1813 C CA . ILE A 1 230 ? -30.450 -7.038 1.840 1.00 94.62 230 ILE A CA 1
ATOM 1814 C C . ILE A 1 230 ? -31.938 -7.408 1.910 1.00 94.62 230 ILE A C 1
ATOM 1816 O O . ILE A 1 230 ? -32.740 -6.866 1.154 1.00 94.62 230 ILE A O 1
ATOM 1820 N N . LEU A 1 231 ? -32.339 -8.248 2.870 1.00 94.12 231 LEU A N 1
ATOM 1821 C CA . LEU A 1 231 ? -33.748 -8.620 3.054 1.00 94.12 231 LEU A CA 1
ATOM 1822 C C . LEU A 1 231 ? -34.646 -7.419 3.378 1.00 94.12 231 LEU A C 1
ATOM 1824 O O . LEU A 1 231 ? -35.785 -7.360 2.911 1.00 94.12 2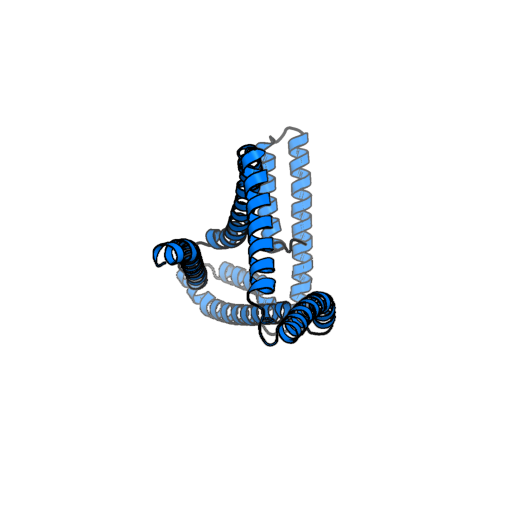31 LEU A O 1
ATOM 1828 N N . LEU A 1 232 ? -34.166 -6.463 4.178 1.00 95.38 232 LEU A N 1
ATOM 1829 C CA . LEU A 1 232 ? -34.898 -5.228 4.471 1.00 95.38 232 LEU A CA 1
ATOM 1830 C C . LEU A 1 232 ? -35.099 -4.384 3.210 1.00 95.38 232 LEU A C 1
ATOM 1832 O O . LEU A 1 232 ? -36.185 -3.832 3.015 1.00 95.38 232 LEU A O 1
ATOM 1836 N N . ARG A 1 233 ? -34.087 -4.321 2.341 1.00 94.38 233 ARG A N 1
ATOM 1837 C CA . ARG A 1 233 ? -34.166 -3.620 1.058 1.00 94.38 233 ARG A CA 1
ATOM 1838 C C . ARG A 1 233 ? -35.131 -4.315 0.105 1.00 94.38 233 ARG A C 1
ATOM 1840 O O . ARG A 1 233 ? -35.996 -3.661 -0.468 1.00 94.38 233 ARG A O 1
ATOM 1847 N N . ASP A 1 234 ? -35.048 -5.635 -0.020 1.00 96.19 234 ASP A N 1
ATOM 1848 C CA . ASP A 1 234 ? -35.918 -6.410 -0.914 1.00 96.19 234 ASP A CA 1
ATOM 1849 C C . ASP A 1 234 ? -37.393 -6.364 -0.484 1.00 96.19 234 ASP A C 1
ATOM 1851 O O . ASP A 1 234 ? -38.297 -6.438 -1.314 1.00 96.19 234 ASP A O 1
ATOM 1855 N N . ARG A 1 235 ? -37.653 -6.180 0.816 1.00 96.06 235 ARG A N 1
ATOM 1856 C CA . ARG A 1 235 ? -38.997 -5.929 1.366 1.00 96.06 235 ARG A CA 1
ATOM 1857 C C . ARG A 1 235 ? -39.453 -4.470 1.242 1.00 96.06 235 ARG A C 1
ATOM 1859 O O . ARG A 1 235 ? -40.570 -4.163 1.653 1.00 96.06 235 ARG A O 1
ATOM 1866 N N . GLY A 1 236 ? -38.613 -3.579 0.719 1.00 93.38 236 GLY A N 1
ATOM 1867 C CA . GLY A 1 236 ? -38.901 -2.152 0.568 1.00 93.38 236 GLY A CA 1
ATOM 1868 C C . GLY A 1 236 ? -38.926 -1.364 1.881 1.00 93.38 236 GLY A C 1
ATOM 1869 O O . GLY A 1 236 ? -39.493 -0.276 1.919 1.00 93.38 236 GLY A O 1
ATOM 1870 N N . VAL A 1 237 ? -38.350 -1.902 2.964 1.00 96.81 237 VAL A N 1
ATOM 1871 C CA . VAL A 1 237 ? -38.256 -1.209 4.264 1.00 96.81 237 VAL A CA 1
ATOM 1872 C C . VAL A 1 237 ? -37.173 -0.131 4.230 1.00 96.81 237 VAL A C 1
ATOM 1874 O O . VAL A 1 237 ? -37.331 0.919 4.849 1.00 96.81 237 VAL A O 1
ATOM 1877 N N . ILE A 1 238 ? -36.082 -0.391 3.508 1.00 94.06 238 ILE A N 1
ATOM 1878 C CA . ILE A 1 238 ? -34.978 0.549 3.298 1.00 94.06 238 ILE A CA 1
ATOM 1879 C C . ILE A 1 238 ? -34.746 0.757 1.800 1.00 94.06 238 ILE A C 1
ATOM 1881 O O . ILE A 1 238 ? -35.024 -0.136 0.998 1.00 94.06 238 ILE A O 1
ATOM 1885 N N . ASP A 1 239 ? -34.241 1.932 1.426 1.00 93.06 239 ASP A N 1
ATOM 1886 C CA . ASP A 1 239 ? -33.865 2.244 0.048 1.00 93.06 239 ASP A CA 1
ATOM 1887 C C . ASP A 1 239 ? -32.423 1.799 -0.267 1.00 93.06 239 ASP A C 1
ATOM 1889 O O . ASP A 1 239 ? -31.643 1.434 0.617 1.00 93.06 239 ASP A O 1
ATOM 1893 N N . ASP A 1 240 ? -32.055 1.825 -1.552 1.00 94.62 240 ASP A N 1
ATOM 1894 C CA . ASP A 1 240 ? -30.714 1.426 -2.000 1.00 94.62 240 ASP A CA 1
ATOM 1895 C C . ASP A 1 240 ? -29.612 2.295 -1.371 1.00 94.62 240 ASP A C 1
ATOM 1897 O O . ASP A 1 240 ? -28.513 1.812 -1.101 1.00 94.62 240 ASP A O 1
ATOM 1901 N N . LYS A 1 241 ? -29.901 3.572 -1.092 1.00 91.94 241 LYS A N 1
ATOM 1902 C CA . LYS A 1 241 ? -28.942 4.478 -0.454 1.00 91.94 241 LYS A CA 1
ATOM 1903 C C . LYS A 1 241 ? -28.651 4.055 0.987 1.00 91.94 241 LYS A C 1
ATOM 1905 O O . LYS A 1 241 ? -27.485 3.991 1.369 1.00 91.94 241 LYS A O 1
ATOM 1910 N N . ALA A 1 242 ? -29.684 3.742 1.767 1.00 90.88 242 ALA A N 1
ATOM 1911 C CA . ALA A 1 242 ? -29.533 3.226 3.121 1.00 90.88 242 ALA A CA 1
ATOM 1912 C C . ALA A 1 242 ? -28.803 1.877 3.128 1.00 90.88 242 ALA A C 1
ATOM 1914 O O . ALA A 1 242 ? -27.962 1.652 3.996 1.00 90.88 242 ALA A O 1
ATOM 1915 N N . LEU A 1 243 ? -29.059 1.006 2.143 1.00 93.81 243 LEU A N 1
ATOM 1916 C CA . LEU A 1 243 ? -28.326 -0.253 2.004 1.00 93.81 243 LEU A CA 1
ATOM 1917 C C . LEU A 1 243 ? -26.824 -0.016 1.782 1.00 93.81 243 LEU A C 1
ATOM 1919 O O . LEU A 1 243 ? -26.018 -0.640 2.467 1.00 93.81 243 LEU A O 1
ATOM 1923 N N . ILE A 1 244 ? -26.447 0.891 0.873 1.00 90.62 244 ILE A N 1
ATOM 1924 C CA . ILE A 1 244 ? -25.038 1.235 0.612 1.00 90.62 244 ILE A CA 1
ATOM 1925 C C . ILE A 1 244 ? -24.365 1.758 1.887 1.00 90.62 244 ILE A C 1
ATOM 1927 O O . ILE A 1 244 ? -23.298 1.282 2.256 1.00 90.62 244 ILE A O 1
ATOM 1931 N N . GLU A 1 245 ? -25.013 2.671 2.614 1.00 88.94 245 GLU A N 1
ATOM 1932 C CA . GLU A 1 245 ? -24.459 3.221 3.859 1.00 88.94 245 GLU A CA 1
ATOM 1933 C C . GLU A 1 245 ? -24.310 2.154 4.960 1.00 88.94 245 GLU A C 1
ATOM 1935 O O . GLU A 1 245 ? -23.356 2.168 5.741 1.00 88.94 245 GLU A O 1
ATOM 1940 N N . MET A 1 246 ? -25.239 1.196 5.028 1.00 89.69 246 MET A N 1
ATOM 1941 C CA . MET A 1 246 ? -25.125 0.052 5.933 1.00 89.69 246 MET A CA 1
ATOM 1942 C C . MET A 1 246 ? -23.959 -0.862 5.545 1.00 89.69 246 MET A C 1
ATOM 1944 O O . MET A 1 246 ? -23.205 -1.256 6.435 1.00 89.69 246 MET A O 1
ATOM 1948 N N . MET A 1 247 ? -23.791 -1.163 4.251 1.00 91.31 247 MET A N 1
ATOM 1949 C CA . MET A 1 247 ? -22.677 -1.973 3.742 1.00 91.31 247 MET A CA 1
ATOM 1950 C C . MET A 1 247 ? -21.326 -1.325 4.038 1.00 91.31 247 MET A C 1
ATOM 1952 O O . MET A 1 247 ? -20.483 -1.994 4.625 1.00 91.31 247 MET A O 1
ATOM 1956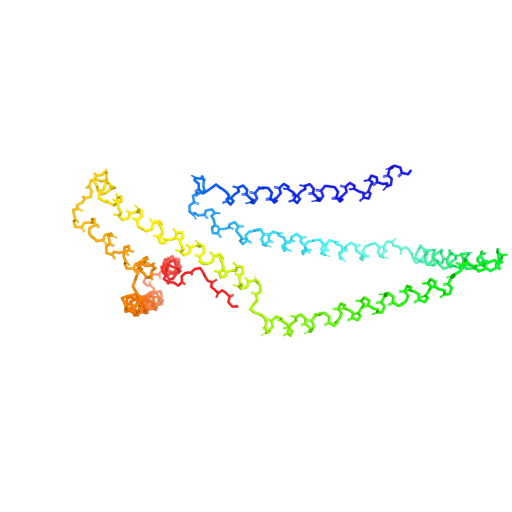 N N . ASP A 1 248 ? -21.167 -0.026 3.770 1.00 86.19 248 ASP A N 1
ATOM 1957 C CA . ASP A 1 248 ? -19.924 0.708 4.044 1.00 86.19 248 ASP A CA 1
ATOM 1958 C C . ASP A 1 248 ? -19.513 0.604 5.522 1.00 86.19 248 ASP A C 1
ATOM 1960 O O . ASP A 1 248 ? -18.340 0.413 5.850 1.00 86.19 248 ASP A O 1
ATOM 1964 N N . ARG A 1 249 ? -20.473 0.690 6.454 1.00 85.44 249 ARG A N 1
ATOM 1965 C CA . ARG A 1 249 ? -20.175 0.515 7.887 1.00 85.44 249 ARG A CA 1
ATOM 1966 C C . ARG A 1 249 ? -19.730 -0.905 8.221 1.00 85.44 249 ARG A C 1
ATOM 1968 O O . ARG A 1 249 ? -18.840 -1.069 9.052 1.00 85.44 249 ARG A O 1
ATOM 1975 N N . TYR A 1 250 ? -20.343 -1.915 7.608 1.00 89.25 250 TYR A N 1
ATOM 1976 C CA . TYR A 1 250 ? -19.937 -3.308 7.791 1.00 89.25 250 TYR A CA 1
ATOM 1977 C C . TYR A 1 250 ? -18.556 -3.581 7.190 1.00 89.25 250 TYR A C 1
ATOM 1979 O O . TYR A 1 250 ? -17.757 -4.259 7.829 1.00 89.25 250 TYR A O 1
ATOM 1987 N N . ASP A 1 251 ? -18.251 -3.001 6.027 1.00 86.31 251 ASP A N 1
ATOM 1988 C CA . ASP A 1 251 ? -16.938 -3.082 5.380 1.00 86.31 251 ASP A CA 1
ATOM 1989 C C . ASP A 1 251 ? -15.841 -2.473 6.271 1.00 86.31 251 ASP A C 1
ATOM 1991 O O . ASP A 1 251 ? -14.768 -3.054 6.423 1.00 86.31 251 ASP A O 1
ATOM 1995 N N . ILE A 1 252 ? -16.106 -1.327 6.912 1.00 80.75 252 ILE A N 1
ATOM 1996 C CA . ILE A 1 252 ? -15.166 -0.701 7.860 1.00 80.75 252 ILE A CA 1
ATOM 1997 C C . ILE A 1 252 ? -14.907 -1.604 9.068 1.00 80.75 252 ILE A C 1
ATOM 1999 O O . ILE A 1 252 ? -13.761 -1.724 9.507 1.00 80.75 252 ILE A O 1
ATOM 2003 N N . GLU A 1 253 ? -15.951 -2.223 9.618 1.00 78.62 253 GLU A N 1
ATOM 2004 C CA . GLU A 1 253 ? -15.807 -3.104 10.778 1.00 78.62 253 GLU A CA 1
ATOM 2005 C C . GLU A 1 253 ? -15.082 -4.409 10.411 1.00 78.62 253 GLU A C 1
ATOM 2007 O O . GLU A 1 253 ? -14.234 -4.876 11.165 1.00 78.62 253 GLU A O 1
ATOM 2012 N N . GLU A 1 254 ? -15.324 -4.953 9.217 1.00 80.06 254 GLU A N 1
ATOM 2013 C CA . GLU A 1 254 ? -14.606 -6.117 8.686 1.00 80.06 254 GLU A CA 1
ATOM 2014 C C . GLU A 1 254 ? -13.122 -5.809 8.437 1.00 80.06 254 GLU A C 1
ATOM 2016 O O . GLU A 1 254 ? -12.252 -6.576 8.854 1.00 80.06 254 GLU A O 1
ATOM 2021 N N . MET A 1 255 ? -12.805 -4.640 7.866 1.00 73.25 255 MET A N 1
ATOM 2022 C CA . MET A 1 255 ? -11.421 -4.184 7.678 1.00 73.25 255 MET A CA 1
ATOM 2023 C C . MET A 1 255 ? -10.650 -4.052 8.997 1.00 73.25 255 MET A C 1
ATOM 2025 O O . MET A 1 255 ? -9.440 -4.279 9.027 1.00 73.25 255 MET A O 1
ATOM 2029 N N . ARG A 1 256 ? -11.323 -3.704 10.101 1.00 70.19 256 ARG A N 1
ATOM 2030 C CA . ARG A 1 256 ? -10.691 -3.651 11.431 1.00 70.19 256 ARG A CA 1
ATOM 2031 C C . ARG A 1 256 ? -10.335 -5.031 11.977 1.00 70.19 256 ARG A C 1
ATOM 2033 O O . ARG A 1 256 ? -9.383 -5.129 12.743 1.00 70.19 256 ARG A O 1
ATOM 2040 N N . LEU A 1 257 ? -11.091 -6.063 11.606 1.00 71.12 257 LEU A N 1
ATOM 2041 C CA . LEU A 1 257 ? -10.904 -7.433 12.092 1.00 71.12 257 LEU A CA 1
ATOM 2042 C C . LEU A 1 257 ? -9.875 -8.212 11.265 1.00 71.12 257 LEU A C 1
ATOM 2044 O O . LEU A 1 257 ? -9.138 -9.016 11.825 1.00 71.12 257 LEU A O 1
ATOM 2048 N N . VAL A 1 258 ? -9.819 -7.974 9.949 1.00 65.50 258 VAL A N 1
ATOM 2049 C CA . VAL A 1 258 ? -8.944 -8.708 9.011 1.00 65.50 258 VAL A CA 1
ATOM 2050 C C . VAL A 1 258 ? -7.577 -8.026 8.820 1.00 65.50 258 VAL A C 1
ATOM 2052 O O . VAL A 1 258 ? -6.621 -8.670 8.397 1.00 65.50 258 VAL A O 1
ATOM 2055 N N . GLY A 1 259 ? -7.443 -6.744 9.178 1.00 54.03 259 GLY A N 1
ATOM 2056 C CA . GLY A 1 259 ? -6.224 -5.970 8.927 1.00 54.03 259 GLY A CA 1
ATOM 2057 C C . GLY A 1 259 ? -6.095 -5.528 7.458 1.00 54.03 259 GLY A C 1
ATOM 2058 O O . GLY A 1 259 ? -6.971 -5.812 6.637 1.00 54.03 259 GLY A O 1
ATOM 2059 N N . PRO A 1 260 ? -5.043 -4.762 7.100 1.00 40.97 260 PRO A N 1
ATOM 2060 C CA . PRO A 1 260 ? -4.882 -4.242 5.747 1.00 40.97 260 PRO A CA 1
ATOM 2061 C C . PRO A 1 260 ? -4.685 -5.400 4.762 1.00 40.97 260 PRO A C 1
ATOM 2063 O O . PRO A 1 260 ? -3.671 -6.085 4.810 1.00 40.97 260 PRO A O 1
ATOM 2066 N N . LEU A 1 261 ? -5.682 -5.584 3.891 1.00 41.31 261 LEU A N 1
ATOM 2067 C CA . LEU A 1 261 ? -5.783 -6.574 2.816 1.00 41.31 261 LEU A CA 1
ATOM 2068 C C . LEU A 1 261 ? -4.422 -7.092 2.316 1.00 41.31 261 LEU A C 1
ATOM 2070 O O . LEU A 1 261 ? -3.718 -6.403 1.571 1.00 41.31 261 LEU A O 1
ATOM 2074 N N . HIS A 1 262 ? -4.112 -8.347 2.638 1.00 34.38 262 HIS A N 1
ATOM 2075 C CA . HIS A 1 262 ? -3.270 -9.170 1.780 1.00 34.38 262 HIS A CA 1
ATOM 2076 C C . HIS A 1 262 ? -4.075 -9.443 0.504 1.00 34.38 262 HIS A C 1
ATOM 2078 O O . HIS A 1 262 ? -4.851 -10.390 0.427 1.00 34.38 262 HIS A O 1
ATOM 2084 N N . LEU A 1 263 ? -3.981 -8.519 -0.453 1.00 31.55 263 LEU A N 1
ATOM 2085 C CA . LEU A 1 263 ? -4.452 -8.740 -1.814 1.00 31.55 263 LEU A CA 1
ATOM 2086 C C . LEU A 1 263 ? -3.500 -9.759 -2.447 1.00 31.55 263 LEU A C 1
ATOM 2088 O O . LEU A 1 263 ? -2.365 -9.407 -2.774 1.00 31.55 263 LEU A O 1
ATOM 2092 N N . GLU A 1 264 ? -3.946 -11.012 -2.532 1.00 29.95 264 GLU A N 1
ATOM 2093 C CA . GLU A 1 264 ? -3.355 -12.030 -3.412 1.00 29.95 264 GLU A CA 1
ATOM 2094 C C . GLU A 1 264 ? -3.526 -11.663 -4.895 1.00 29.95 264 GLU A C 1
ATOM 2096 O O . GLU A 1 264 ? -4.563 -11.050 -5.253 1.00 29.95 264 GLU A O 1
#

pLDDT: mean 71.47, std 14.88, range [29.95, 96.81]

Secondary structure (DSSP, 8-state):
-HHHHHHHHHHHHHHHHHHHHHHHHHHHHHH-TTSS-THHHHHHHHHHHHHHHHHHHHHHHHHHHHHHHHHHHS-HHHHHHHHHHHHHHHHHHHHHHHHS----TTHHHHHHHHHHHHHHHHHHHHHHHHHHHHHHTTS--HHHHHHHHHHHHHHHHHHHHHHHHHHHHHHHHHHHT--HHHHHHHHHHHHHHHGGGSS-HHHHHHHHHHHHHHHHHHHHHHHHHHHHHHHHHHTTSS-HHHHHHHHHHHHHHHHHHH-S----

Sequence (264 aa):
MVEVALSVFLPLLLFWEAQNISLRGIKQAQRCPRVSTTQSRVLSRPVWGLTSYVLNAFLFLLVGLHLPTTVRGLSSDTLSHALFATVVLYLAMMSARWIFGDPFPYRDVILFVTSGIVILSLVVQGALLPLAVRWSAATPNPAEAHQRSEEEELQEAYTVTYHKVMDQLPQLAQEAGASPELEQKIREEWIRHFGQHAEQPETAAAASEELAVENDLRLRVIRASREQSILLRDRGVIDDKALIEMMDRYDIEEMRLVGPLHLE

Radius of gyration: 32.57 Å; chains: 1; bounding box: 83×46×89 Å

Foldseek 3Di:
DVVVVCVVCVVVVVVVVVVVVVVVVVVVVVVDPPPDDPVVVVPPVVVVVVVVVVVVVVVCVVCVVVVVVVVVVQDPVNVCCVVVVVVVVVVVVVVCCVVVPDNPPCPVVVCVVVVVVVVCVCCCVVVCVVVVVVVCVVDVNVVVVVVVVVVVVVLVVLQVVLVVCLVCLVVVCVVVVHDPVVSVVVNVVSCLPRVLSPDDPVVNVVSVVVLVVVLVVLVVVLVVQLVVLVVCCVVVVDDPVVSVVSVVVSVVVNCVSPDDDPPD